Protein AF-A0A817WGI6-F1 (afdb_monomer_lite)

pLDDT: mean 79.53, std 17.98, range [26.75, 94.38]

Radius of gyration: 24.74 Å; chains: 1; bounding box: 49×40×68 Å

Structure (mmCIF, N/CA/C/O backbone):
data_AF-A0A817WGI6-F1
#
_entry.id   AF-A0A817WGI6-F1
#
loop_
_atom_site.group_PDB
_atom_site.id
_atom_site.type_symbol
_atom_site.label_atom_id
_atom_site.label_alt_id
_atom_site.label_comp_id
_atom_site.label_asym_id
_atom_site.label_entity_id
_atom_site.label_seq_id
_atom_site.pdbx_PDB_ins_code
_atom_site.Cartn_x
_atom_site.Cartn_y
_atom_site.Cartn_z
_atom_site.occupancy
_atom_site.B_iso_or_equiv
_atom_site.auth_seq_id
_atom_site.auth_comp_id
_atom_site.auth_asym_id
_atom_site.auth_atom_id
_atom_site.pdbx_PDB_model_num
ATOM 1 N N . MET A 1 1 ? 6.803 5.846 -23.419 1.00 85.25 1 MET A N 1
ATOM 2 C CA . MET A 1 1 ? 8.210 6.139 -23.765 1.00 85.25 1 MET A CA 1
ATOM 3 C C . MET A 1 1 ? 8.282 7.430 -24.556 1.00 85.25 1 MET A C 1
ATOM 5 O O . MET A 1 1 ? 8.824 8.388 -24.033 1.00 85.25 1 MET A O 1
ATOM 9 N N . GLU A 1 2 ? 7.637 7.506 -25.720 1.00 89.12 2 GLU A N 1
ATOM 10 C CA . GLU A 1 2 ? 7.585 8.730 -26.539 1.00 89.12 2 GLU A CA 1
ATOM 11 C C . GLU A 1 2 ? 6.918 9.931 -25.843 1.00 89.12 2 GLU A C 1
ATOM 13 O O . GLU A 1 2 ? 7.342 11.063 -26.018 1.00 89.12 2 GLU A O 1
ATOM 18 N N . THR A 1 3 ? 5.910 9.700 -24.996 1.00 91.38 3 THR A N 1
ATOM 19 C CA . THR A 1 3 ? 5.162 10.779 -24.324 1.00 91.38 3 THR A CA 1
ATOM 20 C C . THR A 1 3 ? 5.797 11.288 -23.021 1.00 91.38 3 THR A C 1
ATOM 22 O O . THR A 1 3 ? 5.124 11.995 -22.279 1.00 91.38 3 THR A O 1
ATOM 25 N N . GLY A 1 4 ? 6.993 10.823 -22.636 1.00 90.44 4 GLY A N 1
ATOM 26 C CA . GLY A 1 4 ? 7.654 11.240 -21.382 1.00 90.44 4 GLY A CA 1
ATOM 27 C C . GLY A 1 4 ? 6.999 10.786 -20.076 1.00 90.44 4 GLY A C 1
ATOM 28 O O . GLY A 1 4 ? 7.482 11.103 -19.002 1.00 90.44 4 GLY A O 1
ATOM 29 N N . LYS A 1 5 ? 5.914 10.007 -20.129 1.00 92.94 5 LYS A N 1
ATOM 30 C CA . LYS A 1 5 ? 5.205 9.563 -18.920 1.00 92.94 5 LYS A CA 1
ATOM 31 C C . LYS A 1 5 ? 5.974 8.474 -18.173 1.00 92.94 5 LYS A C 1
ATOM 33 O O . LYS A 1 5 ? 6.438 7.515 -18.794 1.00 92.94 5 LYS A O 1
ATOM 38 N N . THR A 1 6 ? 6.002 8.575 -16.847 1.00 93.69 6 THR A N 1
ATOM 39 C CA . THR A 1 6 ? 6.544 7.540 -15.960 1.00 93.69 6 THR A CA 1
ATOM 40 C C . THR A 1 6 ? 5.705 6.267 -16.013 1.00 93.69 6 THR A C 1
ATOM 42 O O . THR A 1 6 ? 4.477 6.319 -15.930 1.00 93.69 6 THR A O 1
ATOM 45 N N . ILE A 1 7 ? 6.361 5.111 -16.119 1.00 92.81 7 ILE A N 1
ATOM 46 C CA . ILE A 1 7 ? 5.704 3.797 -16.089 1.00 92.81 7 ILE A CA 1
ATOM 47 C C . ILE A 1 7 ? 6.077 3.065 -14.801 1.00 92.81 7 ILE A C 1
ATOM 49 O O . ILE A 1 7 ? 7.257 2.923 -14.478 1.00 92.81 7 ILE A O 1
ATOM 53 N N . LEU A 1 8 ? 5.062 2.550 -14.102 1.00 93.44 8 LEU A N 1
ATOM 54 C CA . LEU A 1 8 ? 5.218 1.606 -12.999 1.00 93.44 8 LEU A CA 1
ATOM 55 C C . LEU A 1 8 ? 4.995 0.180 -13.512 1.00 93.44 8 LEU A C 1
ATOM 57 O O . LEU A 1 8 ? 3.889 -0.196 -13.895 1.00 93.44 8 LEU A O 1
ATOM 61 N N . MET A 1 9 ? 6.052 -0.622 -13.510 1.00 91.69 9 MET A N 1
ATOM 62 C CA . MET A 1 9 ? 6.026 -2.009 -13.949 1.00 91.69 9 MET A CA 1
ATOM 63 C C . MET A 1 9 ? 5.828 -2.944 -12.755 1.00 91.69 9 MET A C 1
ATOM 65 O O . MET A 1 9 ? 6.691 -3.034 -11.884 1.00 91.69 9 MET A O 1
ATOM 69 N N . VAL A 1 10 ? 4.714 -3.677 -12.743 1.00 90.75 10 VAL A N 1
ATOM 70 C CA . VAL A 1 10 ? 4.387 -4.677 -11.716 1.00 90.75 10 VAL A CA 1
ATOM 71 C C . VAL A 1 10 ? 4.263 -6.048 -12.376 1.00 90.75 10 VAL A C 1
ATOM 73 O O . VAL A 1 10 ? 3.521 -6.194 -13.344 1.00 90.75 10 VAL A O 1
ATOM 76 N N . ASN A 1 11 ? 4.973 -7.057 -11.858 1.00 84.19 11 ASN A N 1
ATOM 77 C CA . ASN A 1 11 ? 4.940 -8.437 -12.369 1.00 84.19 11 ASN A CA 1
ATOM 78 C C . ASN A 1 11 ? 5.297 -8.570 -13.872 1.00 84.19 11 ASN A C 1
ATOM 80 O O . ASN A 1 11 ? 4.638 -9.266 -14.643 1.00 84.19 11 ASN A O 1
ATOM 84 N N . THR A 1 12 ? 6.351 -7.878 -14.311 1.00 83.75 12 THR A N 1
ATOM 85 C CA . THR A 1 12 ? 6.702 -7.741 -15.738 1.00 83.75 12 THR A CA 1
ATOM 86 C C . THR A 1 12 ? 7.876 -8.606 -16.197 1.00 83.75 12 THR A C 1
ATOM 88 O O . THR A 1 12 ? 8.430 -8.358 -17.266 1.00 83.75 12 THR A O 1
ATOM 91 N N . GLY A 1 13 ? 8.236 -9.655 -15.448 1.00 84.25 13 GLY A N 1
ATOM 92 C CA . GLY A 1 13 ? 9.401 -10.506 -15.745 1.00 84.25 13 GLY A CA 1
ATOM 93 C C . GLY A 1 13 ? 9.462 -11.020 -17.190 1.00 84.25 13 GLY A C 1
ATOM 94 O O . GLY A 1 13 ? 10.527 -11.075 -17.796 1.00 84.25 13 GLY A O 1
ATOM 95 N N . ARG A 1 14 ? 8.301 -11.306 -17.793 1.00 85.50 14 ARG A N 1
ATOM 96 C CA . ARG A 1 14 ? 8.191 -11.814 -19.172 1.00 85.50 14 ARG A CA 1
ATOM 97 C C . ARG A 1 14 ? 8.627 -10.818 -20.249 1.00 85.50 14 ARG A C 1
ATOM 99 O O . ARG A 1 14 ? 9.018 -11.245 -21.327 1.00 85.50 14 ARG A O 1
ATOM 106 N N . ILE A 1 15 ? 8.552 -9.516 -19.974 1.00 88.94 15 ILE A N 1
ATOM 107 C CA . ILE A 1 15 ? 8.871 -8.457 -20.946 1.00 88.94 15 ILE A CA 1
ATOM 108 C C . ILE A 1 15 ? 10.212 -7.778 -20.656 1.00 88.94 15 ILE A C 1
ATOM 110 O O . ILE A 1 15 ? 10.591 -6.841 -21.356 1.00 88.94 15 ILE A O 1
ATOM 114 N N . HIS A 1 16 ? 10.961 -8.249 -19.652 1.00 88.25 16 HIS A N 1
ATOM 115 C CA . HIS A 1 16 ? 12.273 -7.684 -19.325 1.00 88.25 16 HIS A CA 1
ATOM 116 C C . HIS A 1 16 ? 13.267 -7.827 -20.478 1.00 88.25 16 HIS A C 1
ATOM 118 O O . HIS A 1 16 ? 14.003 -6.888 -20.761 1.00 88.25 16 HIS A O 1
ATOM 124 N N . GLY A 1 17 ? 13.241 -8.963 -21.184 1.00 87.06 17 GLY A N 1
ATOM 125 C CA . GLY A 1 17 ? 14.075 -9.181 -22.370 1.00 87.06 17 GLY A CA 1
ATOM 126 C C . GLY A 1 17 ? 13.717 -8.251 -23.532 1.00 87.06 17 GLY A C 1
ATOM 127 O O . GLY A 1 17 ? 14.606 -7.736 -24.202 1.00 87.06 17 GLY A O 1
ATOM 128 N N . SER A 1 18 ? 12.427 -7.965 -23.726 1.00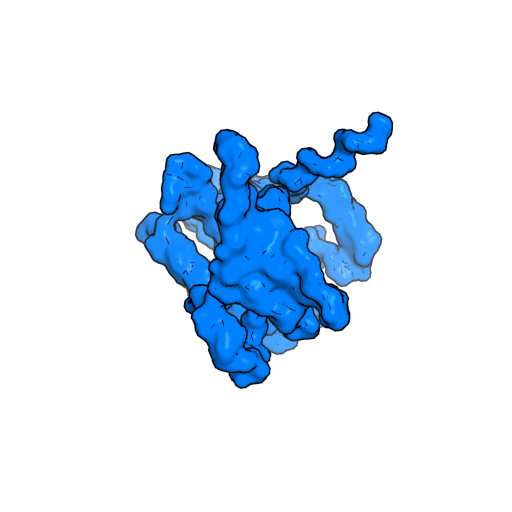 91.31 18 SER A N 1
ATOM 129 C CA . SER A 1 18 ? 11.949 -7.052 -24.773 1.00 91.31 18 SER A CA 1
ATOM 130 C C . SER A 1 18 ? 12.443 -5.618 -24.601 1.00 91.31 18 SER A C 1
ATOM 132 O O . SER A 1 18 ? 12.658 -4.918 -25.586 1.00 91.31 18 SER A O 1
ATOM 134 N N . LEU A 1 19 ? 12.625 -5.183 -23.354 1.00 92.19 19 LEU A N 1
ATOM 135 C CA . LEU A 1 19 ? 13.006 -3.817 -22.988 1.00 92.19 19 LEU A CA 1
ATOM 136 C C . LEU A 1 19 ? 14.486 -3.698 -22.606 1.00 92.19 19 LEU A C 1
ATOM 138 O O . LEU A 1 19 ? 14.896 -2.715 -21.991 1.00 92.19 19 LEU A O 1
ATOM 142 N N . TYR A 1 20 ? 15.290 -4.703 -22.950 1.00 90.94 20 TYR A N 1
ATOM 143 C CA . TYR A 1 20 ? 16.671 -4.804 -22.501 1.00 90.94 20 TYR A CA 1
ATOM 144 C C . TYR A 1 20 ? 17.517 -3.583 -22.882 1.00 90.94 20 TYR A C 1
ATOM 146 O O . TYR A 1 20 ? 18.219 -3.045 -22.027 1.00 90.94 20 TYR A O 1
ATOM 154 N N . ASP A 1 21 ? 17.439 -3.110 -24.128 1.00 91.56 21 ASP A N 1
ATOM 155 C CA . ASP A 1 21 ? 18.209 -1.940 -24.569 1.00 91.56 21 ASP A CA 1
ATOM 156 C C . ASP A 1 21 ? 17.742 -0.649 -23.887 1.00 91.56 21 ASP A C 1
ATOM 158 O O . ASP A 1 21 ? 18.575 0.155 -23.466 1.00 91.56 21 ASP A O 1
ATOM 162 N N . VAL A 1 22 ? 16.433 -0.507 -23.655 1.00 91.50 22 VAL A N 1
ATOM 163 C CA . VAL A 1 22 ? 15.869 0.621 -22.899 1.00 91.50 22 VAL A CA 1
ATOM 164 C C . VAL A 1 22 ? 16.414 0.638 -21.468 1.00 91.50 22 VAL A C 1
ATOM 166 O O . VAL A 1 22 ? 16.844 1.679 -20.979 1.00 91.50 22 VAL A O 1
ATOM 169 N N . PHE A 1 23 ? 16.452 -0.514 -20.792 1.00 91.50 23 PHE A N 1
ATOM 170 C CA . PHE A 1 23 ? 16.954 -0.609 -19.416 1.00 91.50 23 PHE A CA 1
ATOM 171 C C . PHE A 1 23 ? 18.467 -0.438 -19.302 1.00 91.50 23 PHE A C 1
ATOM 173 O O . PHE A 1 23 ? 18.951 0.015 -18.270 1.00 91.50 23 PHE A O 1
ATOM 180 N N . ASN A 1 24 ? 19.222 -0.776 -20.346 1.00 89.62 24 ASN A N 1
ATOM 181 C CA . ASN A 1 24 ? 20.654 -0.483 -20.408 1.00 89.62 24 ASN A CA 1
ATOM 182 C C . ASN A 1 24 ? 20.965 0.989 -20.683 1.00 89.62 24 ASN A C 1
ATOM 184 O O . ASN A 1 24 ? 22.137 1.347 -20.682 1.00 89.62 24 ASN A O 1
ATOM 188 N N . GLN A 1 25 ? 19.951 1.821 -20.938 1.00 89.62 25 GLN A N 1
ATOM 189 C CA . GLN A 1 25 ? 20.140 3.181 -21.441 1.00 89.62 25 GLN A CA 1
ATOM 190 C C . GLN A 1 25 ? 20.944 3.199 -22.754 1.00 89.62 25 GLN A C 1
ATOM 192 O O . GLN A 1 25 ? 21.676 4.145 -23.047 1.00 89.62 25 GLN A O 1
ATOM 197 N N . ASN A 1 26 ? 20.794 2.143 -23.566 1.00 90.56 26 ASN A N 1
ATOM 198 C CA . ASN A 1 26 ? 21.380 2.057 -24.899 1.00 90.56 26 ASN A CA 1
ATOM 199 C C . ASN A 1 26 ? 20.556 2.940 -25.841 1.00 90.56 26 ASN A C 1
ATOM 201 O O . ASN A 1 26 ? 19.618 2.482 -26.504 1.00 90.56 26 ASN A O 1
ATOM 205 N N . PHE A 1 27 ? 20.893 4.227 -25.857 1.00 92.44 27 PHE A N 1
ATOM 206 C CA . PHE A 1 27 ? 20.203 5.242 -26.635 1.00 92.44 27 PHE A CA 1
ATOM 207 C C . PHE A 1 27 ? 21.036 5.710 -27.827 1.00 92.44 27 PHE A C 1
ATOM 209 O O . PHE A 1 27 ? 22.241 5.926 -27.725 1.00 92.44 27 PHE A O 1
ATOM 216 N N . SER A 1 28 ? 20.374 5.889 -28.967 1.00 90.31 28 SER A N 1
ATOM 217 C CA . SER A 1 28 ? 20.941 6.500 -30.170 1.00 90.31 28 SER A CA 1
ATOM 218 C C . SER A 1 28 ? 20.309 7.867 -30.379 1.00 90.31 28 SER A C 1
ATOM 220 O O . SER A 1 28 ? 19.087 7.991 -30.395 1.00 90.31 28 SER A O 1
ATOM 222 N N . ILE A 1 29 ? 21.132 8.898 -30.537 1.00 88.75 29 ILE A N 1
ATOM 223 C CA . ILE A 1 29 ? 20.656 10.264 -30.760 1.00 88.75 29 ILE A CA 1
ATOM 224 C C . ILE A 1 29 ? 20.752 10.552 -32.253 1.00 88.75 29 ILE A C 1
ATOM 226 O O . ILE A 1 29 ? 21.842 10.514 -32.822 1.00 88.75 29 ILE A O 1
ATOM 230 N N . MET A 1 30 ? 19.623 10.869 -32.882 1.00 85.25 30 MET A N 1
ATOM 231 C CA . MET A 1 30 ? 19.608 11.409 -34.239 1.00 85.25 30 MET A CA 1
ATOM 232 C C . MET A 1 30 ? 19.198 12.876 -34.177 1.00 85.25 30 MET A C 1
ATOM 234 O O . MET A 1 30 ? 18.101 13.218 -33.731 1.00 85.25 30 MET A O 1
ATOM 238 N N . ALA A 1 31 ? 20.090 13.749 -34.636 1.00 79.94 31 ALA A N 1
ATOM 239 C CA . ALA A 1 31 ? 19.770 15.147 -34.879 1.00 79.94 31 ALA A CA 1
ATOM 240 C C . ALA A 1 31 ? 19.131 15.253 -36.269 1.00 79.94 31 ALA A C 1
ATOM 242 O O . ALA A 1 31 ? 19.782 14.975 -37.275 1.00 79.94 31 ALA A O 1
ATOM 243 N N . THR A 1 32 ? 17.847 15.608 -36.329 1.00 71.38 32 THR A N 1
ATOM 244 C CA . THR A 1 32 ? 17.166 15.916 -37.596 1.00 71.38 32 THR A CA 1
ATOM 245 C C . THR A 1 32 ? 16.837 17.404 -37.588 1.00 71.38 32 THR A C 1
ATOM 247 O O . THR A 1 32 ? 15.823 17.812 -37.024 1.00 71.38 32 THR A O 1
ATOM 250 N N . GLY A 1 33 ? 17.727 18.224 -38.155 1.00 73.56 33 GLY A N 1
ATOM 251 C CA . GLY A 1 33 ? 17.637 19.686 -38.050 1.00 73.56 33 GLY A CA 1
ATOM 252 C C . GLY A 1 33 ? 17.821 20.166 -36.604 1.00 73.56 33 GLY A C 1
ATOM 253 O O . GLY A 1 33 ? 18.740 19.710 -35.925 1.00 73.56 33 GLY A O 1
ATOM 254 N N . ASP A 1 34 ? 16.925 21.035 -36.127 1.00 70.06 34 ASP A N 1
ATOM 255 C CA . ASP A 1 34 ? 16.976 21.627 -34.776 1.00 70.06 34 ASP A CA 1
ATOM 256 C C . ASP A 1 34 ? 16.428 20.714 -33.662 1.00 70.06 34 ASP A C 1
ATOM 258 O O . ASP A 1 34 ? 16.568 21.019 -32.478 1.00 70.06 34 ASP A O 1
ATOM 262 N N . MET A 1 35 ? 15.812 19.577 -34.007 1.00 73.56 35 MET A N 1
ATOM 263 C CA . MET A 1 35 ? 15.229 18.654 -33.028 1.00 73.56 35 MET A CA 1
ATOM 264 C C . MET A 1 35 ? 16.118 17.427 -32.811 1.00 73.56 35 MET A C 1
ATOM 266 O O . MET A 1 35 ? 16.447 16.688 -33.747 1.00 73.56 35 MET A O 1
ATOM 270 N N . ARG A 1 36 ? 16.463 17.173 -31.544 1.00 83.94 36 ARG A N 1
ATOM 271 C CA . ARG A 1 36 ? 17.128 15.939 -31.109 1.00 83.94 36 ARG A CA 1
ATOM 272 C C . ARG A 1 36 ? 16.074 14.887 -30.798 1.00 83.94 36 ARG A C 1
ATOM 274 O O . ARG A 1 36 ? 15.190 15.119 -29.980 1.00 83.94 36 ARG A O 1
ATOM 281 N N . LYS A 1 37 ? 16.173 13.727 -31.445 1.00 88.25 37 LYS A N 1
ATOM 282 C CA . LYS A 1 37 ? 15.350 12.559 -31.122 1.00 88.25 37 LYS A CA 1
ATOM 283 C C . LYS A 1 37 ? 16.233 11.460 -30.557 1.00 88.25 37 LYS A C 1
ATOM 285 O O . LYS A 1 37 ? 17.256 11.113 -31.150 1.00 88.25 37 LYS A O 1
ATOM 290 N N . ILE A 1 38 ? 15.823 10.929 -29.413 1.00 91.31 38 ILE A N 1
ATOM 291 C CA . ILE A 1 38 ? 16.483 9.813 -28.747 1.00 91.31 38 ILE A CA 1
ATOM 292 C C . ILE A 1 38 ? 15.720 8.543 -29.109 1.00 91.31 38 ILE A C 1
ATOM 294 O O . ILE A 1 38 ? 14.500 8.477 -28.963 1.00 91.31 38 ILE A O 1
ATOM 298 N N . PHE A 1 39 ? 16.441 7.541 -29.593 1.00 93.50 39 PHE A N 1
ATOM 299 C CA . PHE A 1 39 ? 15.900 6.251 -29.991 1.00 93.50 39 PHE A CA 1
ATOM 300 C C . PHE A 1 39 ? 16.480 5.139 -29.126 1.00 93.50 39 PHE A C 1
ATOM 302 O O . PHE A 1 39 ? 17.647 5.184 -28.738 1.00 93.50 39 PHE A O 1
ATOM 309 N N . SER A 1 40 ? 15.681 4.114 -28.861 1.00 94.12 40 SER A N 1
ATOM 310 C CA . SER A 1 40 ? 16.143 2.853 -28.285 1.00 94.12 40 SER A CA 1
ATOM 311 C C . SER A 1 40 ? 15.501 1.682 -29.008 1.00 94.12 40 SER A C 1
ATOM 313 O O . SER A 1 40 ? 14.482 1.838 -29.678 1.00 94.12 40 SER A O 1
ATOM 315 N N . LYS A 1 41 ? 16.081 0.500 -28.854 1.00 94.25 41 LYS A N 1
ATOM 316 C CA . LYS A 1 41 ? 15.582 -0.725 -29.467 1.00 94.25 41 LYS A CA 1
ATOM 317 C C . LYS A 1 41 ? 14.645 -1.451 -28.513 1.00 94.25 41 LYS A C 1
ATOM 319 O O . LYS A 1 41 ? 14.926 -1.604 -27.328 1.00 94.25 41 LYS A O 1
ATOM 324 N N . VAL A 1 42 ? 13.524 -1.925 -29.040 1.00 93.69 42 VAL A N 1
ATOM 325 C CA . VAL A 1 42 ? 12.586 -2.785 -28.315 1.00 93.69 42 VAL A CA 1
ATOM 326 C C . VAL A 1 42 ? 12.351 -4.046 -29.128 1.00 93.69 42 VAL A C 1
ATOM 328 O O . VAL A 1 42 ? 12.020 -3.985 -30.313 1.00 93.69 42 VAL A O 1
ATOM 331 N N . ALA A 1 43 ? 12.524 -5.201 -28.490 1.00 93.19 43 ALA A N 1
ATOM 332 C CA . ALA A 1 43 ? 12.308 -6.493 -29.124 1.00 93.19 43 ALA A CA 1
ATOM 333 C C . ALA A 1 43 ? 10.859 -6.965 -28.933 1.00 93.19 43 ALA A C 1
ATOM 335 O O . ALA A 1 43 ? 10.366 -7.107 -27.812 1.00 93.19 43 ALA A O 1
ATOM 336 N N . ILE A 1 44 ? 10.185 -7.257 -30.042 1.00 90.00 44 ILE A N 1
ATOM 337 C CA . ILE A 1 44 ? 8.841 -7.833 -30.095 1.00 90.00 44 ILE A CA 1
ATOM 338 C C . ILE A 1 44 ? 8.944 -9.173 -30.830 1.00 90.00 44 ILE A C 1
ATOM 340 O O . ILE A 1 44 ? 8.988 -9.240 -32.062 1.00 90.00 44 ILE A O 1
ATOM 344 N N . GLY A 1 45 ? 9.021 -10.258 -30.057 1.00 87.56 45 GLY A N 1
ATOM 345 C CA . GLY A 1 45 ? 9.296 -11.592 -30.590 1.00 87.56 45 GLY A CA 1
ATOM 346 C C . GLY A 1 45 ? 10.671 -11.635 -31.278 1.00 87.56 45 GLY A C 1
ATOM 347 O O . GLY A 1 45 ? 11.656 -11.251 -30.652 1.00 87.56 45 GLY A O 1
ATOM 348 N N . PRO A 1 46 ? 10.769 -12.078 -32.546 1.00 88.44 46 PRO A N 1
ATOM 349 C CA . PRO A 1 46 ? 12.035 -12.118 -33.280 1.00 88.44 46 PRO A CA 1
ATOM 350 C C . PRO A 1 46 ? 12.430 -10.773 -33.915 1.00 88.44 46 PRO A C 1
ATOM 352 O O . PRO A 1 46 ? 13.491 -10.683 -34.528 1.00 88.44 46 PRO A O 1
ATOM 355 N N . LYS A 1 47 ? 11.573 -9.745 -33.844 1.00 92.69 47 LYS A N 1
ATOM 356 C CA . LYS A 1 47 ? 11.812 -8.445 -34.484 1.00 92.69 47 LYS A CA 1
ATOM 357 C C . LYS A 1 47 ? 12.271 -7.419 -33.457 1.00 92.69 47 LYS A C 1
ATOM 359 O O . LYS A 1 47 ? 11.705 -7.342 -32.372 1.00 92.69 47 LYS A O 1
ATOM 364 N N . THR A 1 48 ? 13.220 -6.579 -33.845 1.00 92.81 48 THR A N 1
ATOM 365 C CA . THR A 1 48 ? 13.640 -5.410 -33.067 1.00 92.81 48 THR A CA 1
ATOM 366 C C . THR A 1 48 ? 13.175 -4.150 -33.778 1.00 92.81 48 THR A C 1
ATOM 368 O O . THR A 1 48 ? 13.339 -4.035 -34.992 1.00 92.81 48 THR A O 1
ATOM 371 N N . ILE A 1 49 ? 12.567 -3.234 -33.032 1.00 93.12 49 ILE A N 1
ATOM 372 C CA . ILE A 1 49 ? 11.990 -1.991 -33.545 1.00 93.12 49 ILE A CA 1
ATOM 373 C C . ILE A 1 49 ? 12.639 -0.823 -32.810 1.00 93.12 49 ILE A C 1
ATOM 375 O O . ILE A 1 49 ? 12.801 -0.878 -31.590 1.00 93.12 49 ILE A O 1
ATOM 379 N N . ASP A 1 50 ? 12.985 0.229 -33.546 1.00 92.25 50 ASP A N 1
ATOM 380 C CA . ASP A 1 50 ? 13.448 1.480 -32.957 1.00 92.25 50 ASP A CA 1
ATOM 381 C C . ASP A 1 50 ? 12.244 2.292 -32.461 1.00 92.25 50 ASP A C 1
ATOM 383 O O . ASP A 1 50 ? 11.301 2.565 -33.207 1.00 92.25 50 ASP A O 1
ATOM 387 N N . VAL A 1 51 ? 12.270 2.673 -31.187 1.00 92.06 51 VAL A N 1
ATOM 388 C CA . VAL A 1 51 ? 11.235 3.478 -30.533 1.00 92.06 51 VAL A CA 1
ATOM 389 C C . VAL A 1 51 ? 11.820 4.799 -30.059 1.00 92.06 51 VAL A C 1
ATOM 391 O O . VAL A 1 51 ? 12.954 4.850 -29.582 1.00 92.06 51 VAL A O 1
ATOM 394 N N . ILE A 1 52 ? 11.034 5.870 -30.161 1.00 92.38 52 ILE A N 1
ATOM 395 C CA . ILE A 1 52 ? 11.412 7.180 -29.628 1.00 92.38 52 ILE A CA 1
ATOM 396 C C . ILE A 1 52 ? 11.254 7.157 -28.104 1.00 92.38 52 ILE A C 1
ATOM 398 O O . ILE A 1 52 ? 10.216 6.748 -27.568 1.00 92.38 52 ILE A O 1
ATOM 402 N N . VAL A 1 53 ? 12.286 7.615 -27.405 1.00 92.75 53 VAL A N 1
ATOM 403 C CA . VAL A 1 53 ? 12.312 7.754 -25.950 1.00 92.75 53 VAL A CA 1
ATOM 404 C C . VAL A 1 53 ? 12.403 9.235 -25.620 1.00 92.75 53 VAL A C 1
ATOM 406 O O . VAL A 1 53 ? 13.289 9.937 -26.089 1.00 92.75 53 VAL A O 1
ATOM 409 N N . HIS A 1 54 ? 11.451 9.723 -24.838 1.00 93.31 54 HIS A N 1
ATOM 410 C CA . HIS A 1 54 ? 11.463 11.095 -24.351 1.00 93.31 54 HIS A CA 1
ATOM 411 C C . HIS A 1 54 ? 12.473 11.253 -23.207 1.00 93.31 54 HIS A C 1
ATOM 413 O O . HIS A 1 54 ? 12.638 10.324 -22.419 1.00 93.31 54 HIS A O 1
ATOM 419 N N . GLU A 1 55 ? 13.095 12.424 -23.068 1.00 90.38 55 GLU A N 1
ATOM 420 C CA . GLU A 1 55 ? 14.098 12.692 -22.020 1.00 90.38 55 GLU A CA 1
ATOM 421 C C . GLU A 1 55 ? 13.523 12.529 -20.602 1.00 90.38 55 GLU A C 1
ATOM 423 O O . GLU A 1 55 ? 14.129 11.874 -19.760 1.00 90.38 55 GLU A O 1
ATOM 428 N N . ASP A 1 56 ? 12.300 13.014 -20.372 1.00 92.25 56 ASP A N 1
ATOM 429 C CA . ASP A 1 56 ? 11.598 12.864 -19.083 1.00 92.25 56 ASP A CA 1
ATOM 430 C C . ASP A 1 56 ? 11.050 11.453 -18.796 1.00 92.25 56 ASP A C 1
ATOM 432 O O . ASP A 1 56 ? 10.410 11.226 -17.766 1.00 92.25 56 ASP A O 1
ATOM 436 N N . PHE A 1 57 ? 11.253 10.481 -19.690 1.00 93.19 57 PHE A N 1
ATOM 437 C CA . PHE A 1 57 ? 10.730 9.136 -19.479 1.00 93.19 57 PHE A CA 1
ATOM 438 C C . PHE A 1 57 ? 11.403 8.451 -18.280 1.00 93.19 57 PHE A C 1
ATOM 440 O O . PHE A 1 57 ? 12.603 8.184 -18.283 1.00 93.19 57 PHE A O 1
ATOM 447 N N . GLN A 1 58 ? 10.599 8.063 -17.289 1.00 92.25 58 GLN A N 1
ATOM 448 C CA . GLN A 1 58 ? 11.056 7.285 -16.138 1.00 92.25 58 GLN A CA 1
ATOM 449 C C . GLN A 1 58 ? 10.395 5.905 -16.087 1.00 92.25 58 GLN A C 1
ATOM 451 O O . GLN A 1 58 ? 9.222 5.725 -16.423 1.00 92.25 58 GLN A O 1
ATOM 456 N N . CYS A 1 59 ? 11.144 4.914 -15.610 1.00 91.75 59 CYS A N 1
ATOM 457 C CA . CYS A 1 59 ? 10.657 3.553 -15.433 1.00 91.75 59 CYS A CA 1
ATOM 458 C C . CYS A 1 59 ? 10.928 3.081 -14.006 1.00 91.75 59 CYS A C 1
ATOM 460 O O . CYS A 1 59 ? 12.079 2.991 -13.581 1.00 91.75 59 CYS A O 1
ATOM 462 N N . ILE A 1 60 ? 9.863 2.733 -13.288 1.00 94.38 60 ILE A N 1
ATOM 463 C CA . ILE A 1 60 ? 9.928 2.183 -11.935 1.00 94.38 60 ILE A CA 1
ATOM 464 C C . ILE A 1 60 ? 9.518 0.718 -12.010 1.00 94.38 60 ILE A C 1
ATOM 466 O O . ILE A 1 60 ? 8.418 0.399 -12.456 1.00 94.38 60 ILE A O 1
ATOM 470 N N . VAL A 1 61 ? 10.387 -0.182 -11.557 1.00 92.75 61 VAL A N 1
ATOM 471 C CA . VAL A 1 61 ? 10.090 -1.618 -11.498 1.00 92.75 61 VAL A CA 1
ATOM 472 C C . VAL A 1 61 ? 9.790 -2.000 -10.056 1.00 92.75 61 VAL A C 1
ATOM 474 O O . VAL A 1 61 ? 10.648 -1.887 -9.183 1.00 92.75 61 VAL A O 1
ATOM 477 N N . HIS A 1 62 ? 8.565 -2.454 -9.806 1.00 92.69 62 HIS A N 1
ATOM 478 C CA . HIS A 1 62 ? 8.126 -2.901 -8.492 1.00 92.69 62 HIS A CA 1
ATOM 479 C C . HIS A 1 62 ? 8.258 -4.420 -8.370 1.00 92.69 62 HIS A C 1
ATOM 481 O O . HIS A 1 62 ? 7.684 -5.180 -9.154 1.00 92.69 62 HIS A O 1
ATOM 487 N N . ILE A 1 63 ? 9.015 -4.849 -7.363 1.00 90.69 63 ILE A N 1
ATOM 488 C CA . ILE A 1 63 ? 9.369 -6.245 -7.106 1.00 90.69 63 ILE A CA 1
ATOM 489 C C . ILE A 1 63 ? 9.045 -6.558 -5.650 1.00 90.69 63 ILE A C 1
ATOM 491 O O . ILE A 1 63 ? 9.410 -5.795 -4.752 1.00 90.69 63 ILE A O 1
ATOM 495 N N . LYS A 1 64 ? 8.406 -7.703 -5.392 1.00 90.44 64 LYS A N 1
ATOM 496 C CA . LYS A 1 64 ? 8.211 -8.158 -4.013 1.00 90.44 64 LYS A CA 1
ATOM 497 C C . LYS A 1 64 ? 9.539 -8.611 -3.422 1.00 90.44 64 LYS A C 1
ATOM 499 O O . LYS A 1 64 ? 10.317 -9.307 -4.067 1.00 90.44 64 LYS A O 1
ATOM 504 N N . ARG A 1 65 ? 9.763 -8.317 -2.140 1.00 89.00 65 ARG A N 1
ATOM 505 C CA . ARG A 1 65 ? 10.993 -8.719 -1.435 1.00 89.00 65 ARG A CA 1
ATOM 506 C C . ARG A 1 65 ? 11.249 -10.233 -1.471 1.00 89.00 65 ARG A C 1
ATOM 508 O O . ARG A 1 65 ? 12.404 -10.641 -1.488 1.00 89.00 65 ARG A O 1
ATOM 515 N N . SER A 1 66 ? 10.194 -11.049 -1.504 1.00 90.12 66 SER A N 1
ATOM 516 C CA . SER A 1 66 ? 10.290 -12.508 -1.647 1.00 90.12 66 SER A CA 1
ATOM 517 C C . SER A 1 66 ? 10.855 -12.944 -3.001 1.00 90.12 66 SER A C 1
ATOM 519 O O . SER A 1 66 ? 11.615 -13.899 -3.047 1.00 90.12 66 SER A O 1
ATOM 521 N N . GLU A 1 67 ? 10.522 -12.222 -4.072 1.00 89.19 67 GLU A N 1
ATOM 522 C CA . GLU A 1 67 ? 10.906 -12.523 -5.461 1.00 89.19 67 GLU A CA 1
ATOM 523 C C . GLU A 1 67 ? 12.287 -11.946 -5.813 1.00 89.19 67 GLU A C 1
ATOM 525 O O . GLU A 1 67 ? 12.878 -12.306 -6.823 1.00 89.19 67 GLU A O 1
ATOM 530 N N . PHE A 1 68 ? 12.839 -11.057 -4.978 1.00 89.44 68 PHE A N 1
ATOM 531 C CA . PHE A 1 68 ? 14.106 -10.366 -5.246 1.00 89.44 68 PHE A CA 1
ATOM 532 C C . PHE A 1 68 ? 15.282 -11.320 -5.506 1.00 89.44 68 PHE A C 1
ATOM 534 O O . PHE A 1 68 ? 16.158 -11.006 -6.308 1.00 89.44 68 PHE A O 1
ATOM 541 N N . LYS A 1 69 ? 15.301 -12.482 -4.840 1.00 89.12 69 LYS A N 1
ATOM 542 C CA . LYS A 1 69 ? 16.359 -13.494 -4.999 1.00 89.12 69 LYS A CA 1
ATOM 543 C C . LYS A 1 69 ? 16.311 -14.201 -6.354 1.00 89.12 69 LYS A C 1
ATOM 545 O O . LYS A 1 69 ? 17.347 -14.670 -6.813 1.00 89.12 69 LYS A O 1
ATOM 550 N N . ASP A 1 70 ? 15.137 -14.252 -6.975 1.00 89.38 70 ASP A N 1
ATOM 551 C CA . ASP A 1 70 ? 14.905 -14.969 -8.231 1.00 89.38 70 ASP A CA 1
ATOM 552 C C . ASP A 1 70 ? 15.199 -14.091 -9.456 1.00 89.38 70 ASP A C 1
ATOM 554 O O . ASP A 1 70 ? 15.227 -14.569 -10.591 1.00 89.38 70 ASP A O 1
ATOM 558 N N . ILE A 1 71 ? 15.427 -12.791 -9.245 1.00 89.75 71 ILE A N 1
ATOM 559 C CA . ILE A 1 71 ? 15.689 -11.853 -10.330 1.00 89.75 71 ILE A CA 1
ATOM 560 C C . ILE A 1 71 ? 17.158 -11.928 -10.754 1.00 89.75 71 ILE A C 1
ATOM 562 O O . ILE A 1 71 ? 18.052 -11.801 -9.913 1.00 89.75 71 ILE A O 1
ATOM 566 N N . PRO A 1 72 ? 17.439 -12.049 -12.065 1.00 90.25 72 PRO A N 1
ATOM 567 C CA . PRO A 1 72 ? 18.804 -12.090 -12.567 1.00 90.25 72 PRO A CA 1
ATOM 568 C C . PRO A 1 72 ? 19.624 -10.870 -12.131 1.00 90.25 72 PRO A C 1
ATOM 570 O O . PRO A 1 72 ? 19.232 -9.724 -12.361 1.00 90.25 72 PRO A O 1
ATOM 573 N N . ALA A 1 73 ? 20.819 -11.108 -11.583 1.00 89.62 73 ALA A N 1
ATOM 574 C CA . ALA A 1 73 ? 21.743 -10.047 -11.177 1.00 89.62 73 ALA A CA 1
ATOM 575 C C . ALA A 1 73 ? 22.028 -8.999 -12.279 1.00 89.62 73 ALA A C 1
ATOM 577 O O . ALA A 1 73 ? 22.043 -7.811 -11.950 1.00 89.62 73 ALA A O 1
ATOM 578 N N . PRO A 1 74 ? 22.166 -9.367 -13.576 1.00 89.12 74 PRO A N 1
ATOM 579 C CA . PRO A 1 74 ? 22.322 -8.376 -14.639 1.00 89.12 74 PRO A CA 1
ATOM 580 C C . PRO A 1 74 ? 21.122 -7.432 -14.746 1.00 89.12 74 PRO A C 1
ATOM 582 O O . PRO A 1 74 ? 21.275 -6.256 -15.060 1.00 89.12 74 PRO A O 1
ATOM 585 N N . PHE A 1 75 ? 19.901 -7.916 -14.527 1.00 90.00 75 PHE A N 1
ATOM 586 C CA . PHE A 1 75 ? 18.731 -7.044 -14.546 1.00 90.00 75 PHE A CA 1
ATOM 587 C C . PHE A 1 75 ? 18.795 -6.046 -13.385 1.00 90.00 75 PHE A C 1
ATOM 589 O O . PHE A 1 75 ? 18.660 -4.844 -13.589 1.00 90.00 75 PHE A O 1
ATOM 596 N N . LEU A 1 76 ? 19.113 -6.529 -12.181 1.00 90.69 76 LEU A N 1
ATOM 597 C CA . LEU A 1 76 ? 19.233 -5.696 -10.982 1.00 90.69 76 LEU A CA 1
ATOM 598 C C . LEU A 1 76 ? 20.344 -4.639 -11.062 1.00 90.69 76 LEU A C 1
ATOM 600 O O . LEU A 1 76 ? 20.251 -3.629 -10.367 1.00 90.69 76 LEU A O 1
ATOM 604 N N . SER A 1 77 ? 21.399 -4.850 -11.855 1.00 90.75 77 SER A N 1
ATOM 605 C CA . SER A 1 77 ? 22.494 -3.879 -12.004 1.00 90.75 77 SER A CA 1
ATOM 606 C C . SER A 1 77 ? 22.132 -2.669 -12.870 1.00 90.75 77 SER A C 1
ATOM 608 O O . SER A 1 77 ? 22.876 -1.695 -12.877 1.00 90.75 77 SER A O 1
ATOM 610 N N . ARG A 1 78 ? 21.007 -2.720 -13.593 1.00 91.62 78 ARG A N 1
ATOM 611 C CA . ARG A 1 78 ? 20.529 -1.644 -14.481 1.00 91.62 78 ARG A CA 1
ATOM 612 C C . ARG A 1 78 ? 19.668 -0.605 -13.773 1.00 91.62 78 ARG A C 1
ATOM 614 O O . ARG A 1 78 ? 19.413 0.460 -14.320 1.00 91.62 78 ARG A O 1
ATOM 621 N N . PHE A 1 79 ? 19.213 -0.923 -12.566 1.00 92.81 79 PHE A N 1
ATOM 622 C CA . PHE A 1 79 ? 18.308 -0.082 -11.800 1.00 92.81 79 PHE A CA 1
ATOM 623 C C . PHE A 1 79 ? 18.953 0.368 -10.497 1.00 92.81 79 PHE A C 1
ATOM 625 O O . PHE A 1 79 ? 19.679 -0.380 -9.835 1.00 92.81 79 PHE A O 1
ATOM 632 N N . GLN A 1 80 ? 18.607 1.583 -10.082 1.00 93.38 80 GLN A N 1
ATOM 633 C CA . GLN A 1 80 ? 18.818 2.004 -8.709 1.00 93.38 80 GLN A CA 1
ATOM 634 C C . GLN A 1 80 ? 17.814 1.277 -7.808 1.00 93.38 80 GLN A C 1
ATOM 636 O O . GLN A 1 80 ? 16.613 1.259 -8.072 1.00 93.38 80 GLN A O 1
ATOM 641 N N . LYS A 1 81 ? 18.322 0.628 -6.759 1.00 91.75 81 LYS A N 1
ATOM 642 C CA . LYS A 1 81 ? 17.534 -0.260 -5.899 1.00 91.75 81 LYS A CA 1
ATOM 643 C C . LYS A 1 81 ? 17.157 0.457 -4.615 1.00 91.75 81 LYS A C 1
ATOM 645 O O . LYS A 1 81 ? 18.033 0.886 -3.870 1.00 91.75 81 LYS A O 1
ATOM 650 N N . TYR A 1 82 ? 15.863 0.487 -4.333 1.00 91.75 82 TYR A N 1
ATOM 651 C CA . TYR A 1 82 ? 15.307 0.978 -3.080 1.00 91.75 82 TYR A CA 1
ATOM 652 C C . TYR A 1 82 ? 14.474 -0.133 -2.448 1.00 91.75 82 TYR A C 1
ATOM 654 O O . TYR A 1 82 ? 13.662 -0.765 -3.121 1.00 91.75 82 TYR A O 1
ATOM 662 N N . SER A 1 83 ? 14.685 -0.384 -1.159 1.00 90.06 83 SER A N 1
ATOM 663 C CA . SER A 1 83 ? 13.859 -1.297 -0.370 1.00 90.06 83 SER A CA 1
ATOM 664 C C . SER A 1 83 ? 13.106 -0.462 0.647 1.00 90.06 83 SER A C 1
ATOM 666 O O . SER A 1 83 ? 13.709 -0.001 1.610 1.00 90.06 83 SER A O 1
ATOM 668 N N . LEU A 1 84 ? 11.810 -0.271 0.421 1.00 88.62 84 LEU A N 1
ATOM 669 C CA . LEU A 1 84 ? 10.954 0.541 1.278 1.00 88.62 84 LEU A CA 1
ATOM 670 C C . LEU A 1 84 ? 9.729 -0.271 1.694 1.00 88.62 84 LEU A C 1
ATOM 672 O O . LEU A 1 84 ? 9.064 -0.890 0.861 1.00 88.62 84 LEU A O 1
ATOM 676 N N . SER A 1 85 ? 9.439 -0.267 2.988 1.00 88.69 85 SER A N 1
ATOM 677 C CA . SER A 1 85 ? 8.187 -0.744 3.567 1.00 88.69 85 SER A CA 1
ATOM 678 C C . SER A 1 85 ? 7.276 0.431 3.928 1.00 88.69 85 SER A C 1
ATOM 680 O O . SER A 1 85 ? 7.712 1.578 4.010 1.00 88.69 85 SER A O 1
ATOM 682 N N . VAL A 1 86 ? 5.995 0.150 4.183 1.00 89.62 86 VAL A N 1
ATOM 683 C CA . VAL A 1 86 ? 5.041 1.168 4.661 1.00 89.62 86 VAL A CA 1
ATOM 684 C C . VAL A 1 86 ? 5.515 1.788 5.979 1.00 89.62 86 VAL A C 1
ATOM 686 O O . VAL A 1 86 ? 5.380 2.993 6.172 1.00 89.62 86 VAL A O 1
ATOM 689 N N . ASN A 1 87 ? 6.119 0.984 6.860 1.00 89.75 87 ASN A N 1
ATOM 690 C CA . ASN A 1 87 ? 6.725 1.481 8.090 1.00 89.75 87 ASN A CA 1
ATOM 691 C C . ASN A 1 87 ? 7.900 2.431 7.808 1.00 89.75 87 ASN A C 1
ATOM 693 O O . ASN A 1 87 ? 7.991 3.470 8.452 1.00 89.75 87 ASN A O 1
ATOM 697 N N . ASP A 1 88 ? 8.754 2.132 6.824 1.00 90.69 88 ASP A N 1
ATOM 698 C CA . ASP A 1 88 ? 9.866 3.026 6.462 1.00 90.69 88 ASP A CA 1
ATOM 699 C C . ASP A 1 88 ? 9.342 4.377 5.959 1.00 90.69 88 ASP A C 1
ATOM 701 O O . ASP A 1 88 ? 9.808 5.424 6.403 1.00 90.69 88 ASP A O 1
ATOM 705 N N . PHE A 1 89 ? 8.307 4.372 5.108 1.00 88.62 89 PHE A N 1
ATOM 706 C CA . PHE A 1 89 ? 7.644 5.606 4.669 1.00 88.62 89 PHE A CA 1
ATOM 707 C C . PHE A 1 89 ? 7.048 6.399 5.833 1.00 88.62 89 PHE A C 1
ATOM 709 O O . PHE A 1 89 ? 7.208 7.618 5.885 1.00 88.62 89 PHE A O 1
ATOM 716 N N . TYR A 1 90 ? 6.395 5.717 6.776 1.00 89.44 90 TYR A N 1
ATOM 717 C CA . TYR A 1 90 ? 5.875 6.355 7.982 1.00 89.44 90 TYR A CA 1
ATOM 718 C C . TYR A 1 90 ? 6.988 6.992 8.812 1.00 89.44 90 TYR A C 1
ATOM 720 O O . TYR A 1 90 ? 6.836 8.140 9.216 1.00 89.44 90 TYR A O 1
ATOM 728 N N . ARG A 1 91 ? 8.116 6.306 9.029 1.00 89.81 91 ARG A N 1
ATOM 729 C CA . ARG A 1 91 ? 9.240 6.854 9.803 1.00 89.81 91 ARG A CA 1
ATOM 730 C C . ARG A 1 91 ? 9.865 8.073 9.131 1.00 89.81 91 ARG A C 1
ATOM 732 O O . ARG A 1 91 ? 10.042 9.083 9.801 1.00 89.81 91 ARG A O 1
ATOM 739 N N . ILE A 1 92 ? 10.092 8.017 7.817 1.00 88.94 92 ILE A N 1
ATOM 740 C CA . ILE A 1 92 ? 10.635 9.150 7.049 1.00 88.94 92 ILE A CA 1
ATOM 741 C C . ILE A 1 92 ? 9.728 10.380 7.178 1.00 88.94 92 ILE A C 1
ATOM 743 O O . ILE A 1 92 ? 10.208 11.478 7.442 1.00 88.94 92 ILE A O 1
ATOM 747 N N . GLN A 1 93 ? 8.413 10.206 7.017 1.00 87.31 93 GLN A N 1
ATOM 748 C CA . GLN A 1 93 ? 7.474 11.324 7.134 1.00 87.31 93 GLN A CA 1
ATOM 749 C C . GLN A 1 93 ? 7.305 11.793 8.584 1.00 87.31 93 GLN A C 1
ATOM 751 O O . GLN A 1 93 ? 7.167 12.987 8.830 1.00 87.31 93 GLN A O 1
ATOM 756 N N . PHE A 1 94 ? 7.346 10.875 9.550 1.00 88.12 94 PHE A N 1
ATOM 757 C CA . PHE A 1 94 ? 7.270 11.185 10.976 1.00 88.12 94 PHE A CA 1
ATOM 758 C C . PHE A 1 94 ? 8.443 12.061 11.433 1.00 88.12 94 PHE A C 1
ATOM 760 O O . PHE A 1 94 ? 8.234 13.013 12.179 1.00 88.12 94 PHE A O 1
ATOM 767 N N . GLU A 1 95 ? 9.661 11.786 10.959 1.00 88.31 95 GLU A N 1
ATOM 768 C CA . GLU A 1 95 ? 10.852 12.594 11.264 1.00 88.31 95 GLU A CA 1
ATOM 769 C C . GLU A 1 95 ? 10.752 14.028 10.724 1.00 88.31 95 GLU A C 1
ATOM 771 O O . GLU A 1 95 ? 11.364 14.940 11.276 1.00 88.31 95 GLU A O 1
ATOM 776 N N . GLN A 1 96 ? 9.944 14.239 9.682 1.00 86.62 96 GLN A N 1
ATOM 777 C CA . GLN A 1 96 ? 9.704 15.545 9.063 1.00 86.62 96 GLN A CA 1
ATOM 778 C C . GLN A 1 96 ? 8.581 16.348 9.747 1.00 86.62 96 GLN A C 1
ATOM 780 O O . GLN A 1 96 ? 8.341 17.495 9.370 1.00 86.62 96 GLN A O 1
ATOM 785 N N . LEU A 1 97 ? 7.895 15.775 10.744 1.00 84.06 97 LEU A N 1
ATOM 786 C CA . LEU A 1 97 ? 6.887 16.474 11.549 1.00 84.06 97 LEU A CA 1
ATOM 787 C C . LEU A 1 97 ? 7.529 17.341 12.638 1.00 84.06 97 LEU A C 1
ATOM 789 O O . LEU A 1 97 ? 8.646 17.083 13.092 1.00 84.06 97 LEU A O 1
ATOM 793 N N . SER A 1 98 ? 6.780 18.322 13.144 1.00 85.69 98 SER A N 1
ATOM 794 C CA . SER A 1 98 ? 7.216 19.103 14.305 1.00 85.69 98 SER A CA 1
ATOM 795 C C . SER A 1 98 ? 7.302 18.242 15.576 1.00 85.69 98 SER A C 1
ATOM 797 O O . SER A 1 98 ? 6.559 17.275 15.751 1.00 85.69 98 SER A O 1
ATOM 799 N N . ILE A 1 99 ? 8.158 18.630 16.531 1.00 85.94 99 ILE A N 1
ATOM 800 C CA . ILE A 1 99 ? 8.358 17.897 17.801 1.00 85.94 99 ILE A CA 1
ATOM 801 C C . ILE A 1 99 ? 7.026 17.648 18.536 1.00 85.94 99 ILE A C 1
ATOM 803 O O . ILE A 1 99 ? 6.811 16.577 19.102 1.00 85.94 99 ILE A O 1
ATOM 807 N N . LYS A 1 100 ? 6.102 18.618 18.508 1.00 84.00 100 LYS A N 1
ATOM 808 C CA . LYS A 1 100 ? 4.781 18.484 19.143 1.00 84.00 100 LYS A CA 1
ATOM 809 C C . LYS A 1 100 ? 3.935 17.392 18.478 1.00 84.00 100 LYS A C 1
ATOM 811 O O . LYS A 1 100 ? 3.329 16.584 19.178 1.00 84.00 100 LYS A O 1
ATOM 816 N N . GLU A 1 101 ? 3.909 17.347 17.149 1.00 82.75 101 GLU A N 1
ATOM 817 C CA . GLU A 1 101 ? 3.159 16.343 16.382 1.00 82.75 101 GLU A CA 1
ATOM 818 C C . GLU A 1 101 ? 3.767 14.946 16.532 1.00 82.75 101 GLU A C 1
ATOM 820 O O . GLU A 1 101 ? 3.028 13.974 16.683 1.00 82.75 101 GLU A O 1
ATOM 825 N N . GLN A 1 102 ? 5.099 14.847 16.586 1.00 87.00 102 GLN A N 1
ATOM 826 C CA . GLN A 1 102 ? 5.797 13.587 16.850 1.00 87.00 102 GLN A CA 1
ATOM 827 C C . GLN A 1 102 ? 5.388 12.980 18.201 1.00 87.00 102 GLN A C 1
ATOM 829 O O . GLN A 1 102 ? 5.096 11.785 18.280 1.00 87.00 102 GLN A O 1
ATOM 834 N N . ILE A 1 103 ? 5.304 13.796 19.260 1.00 87.25 103 ILE A N 1
ATOM 835 C CA . ILE A 1 103 ? 4.860 13.345 20.592 1.00 87.25 103 ILE A CA 1
ATOM 836 C C . ILE A 1 103 ? 3.418 12.820 20.540 1.00 87.25 103 ILE A C 1
ATOM 838 O O . ILE A 1 103 ? 3.125 11.756 21.092 1.00 87.25 103 ILE A O 1
ATOM 842 N N . ILE A 1 104 ? 2.524 13.542 19.858 1.00 84.81 104 ILE A N 1
ATOM 843 C CA . ILE A 1 104 ? 1.118 13.145 19.696 1.00 84.81 104 ILE A CA 1
ATOM 844 C C . ILE A 1 104 ? 1.027 11.804 18.957 1.00 84.81 104 ILE A C 1
ATOM 846 O O . ILE A 1 104 ? 0.376 10.878 19.446 1.00 84.81 104 ILE A O 1
ATOM 850 N N . MET A 1 105 ? 1.712 11.680 17.820 1.00 85.94 105 MET A N 1
ATOM 851 C CA . MET A 1 105 ? 1.699 10.478 16.985 1.00 85.94 105 MET A CA 1
ATOM 852 C C . MET A 1 105 ? 2.300 9.268 17.699 1.00 85.94 105 MET A C 1
ATOM 854 O O . MET A 1 105 ? 1.721 8.186 17.633 1.00 85.94 105 MET A O 1
ATOM 858 N N . LYS A 1 106 ? 3.387 9.446 18.458 1.00 90.12 106 LYS A N 1
ATOM 859 C CA . LYS A 1 106 ? 3.986 8.365 19.253 1.00 90.12 106 LYS A CA 1
ATOM 860 C C . LYS A 1 106 ? 3.035 7.855 20.340 1.00 90.12 106 LYS A C 1
ATOM 862 O O . LYS A 1 106 ? 2.852 6.652 20.481 1.00 90.12 106 LYS A O 1
ATOM 867 N N . ASN A 1 107 ? 2.371 8.758 21.061 1.00 89.62 107 ASN A N 1
ATOM 868 C CA . ASN A 1 107 ? 1.395 8.380 22.089 1.00 89.62 107 ASN A CA 1
ATOM 869 C C . ASN A 1 107 ? 0.174 7.659 21.476 1.00 89.62 107 ASN A C 1
ATOM 871 O O . ASN A 1 107 ? -0.362 6.713 22.051 1.00 89.62 107 ASN A O 1
ATOM 875 N N . ILE A 1 108 ? -0.262 8.071 20.281 1.00 88.75 108 ILE A N 1
ATOM 876 C CA . ILE A 1 108 ? -1.317 7.370 19.533 1.00 88.75 108 ILE A CA 1
ATOM 877 C C . ILE A 1 108 ? -0.844 5.982 19.090 1.00 88.75 108 ILE A C 1
ATOM 879 O O . ILE A 1 108 ? -1.580 5.017 19.281 1.00 88.75 108 ILE A O 1
ATOM 883 N N . GLU A 1 109 ? 0.367 5.868 18.539 1.00 91.50 109 GLU A N 1
ATOM 884 C CA . GLU A 1 109 ? 0.971 4.595 18.128 1.00 91.50 109 GLU A CA 1
ATOM 885 C C . GLU A 1 109 ? 1.000 3.606 19.305 1.00 91.50 109 GLU A C 1
ATOM 887 O O . GLU A 1 109 ? 0.492 2.492 19.178 1.00 91.50 109 GLU A O 1
ATOM 892 N N . GLU A 1 110 ? 1.484 4.034 20.475 1.00 92.25 110 GLU A N 1
ATOM 893 C CA . GLU A 1 110 ? 1.522 3.219 21.698 1.00 92.25 110 GLU A CA 1
ATOM 894 C C . GLU A 1 110 ? 0.118 2.769 22.140 1.00 92.25 110 GLU A C 1
ATOM 896 O O . GLU A 1 110 ? -0.104 1.581 22.386 1.00 92.25 110 GLU A O 1
ATOM 901 N N . LYS A 1 111 ? -0.864 3.681 22.177 1.00 90.94 111 LYS A N 1
ATOM 902 C CA . LYS A 1 111 ? -2.259 3.356 22.543 1.00 90.94 111 LYS A CA 1
ATOM 903 C C . LYS A 1 111 ? -2.942 2.408 21.555 1.00 90.94 111 LYS A C 1
ATOM 905 O O . LYS A 1 111 ? -3.775 1.596 21.950 1.00 90.94 111 LYS A O 1
ATOM 910 N N . LEU A 1 112 ? -2.625 2.509 20.269 1.00 91.06 112 LEU A N 1
ATOM 911 C CA . LEU A 1 112 ? -3.188 1.621 19.253 1.00 91.06 112 LEU A CA 1
ATOM 912 C C . LEU A 1 112 ? -2.574 0.225 19.329 1.00 91.06 112 LEU A C 1
ATOM 914 O O . LEU A 1 112 ? -3.295 -0.762 19.195 1.00 91.06 112 LEU A O 1
ATOM 918 N N . GLN A 1 113 ? -1.272 0.129 19.596 1.00 92.38 113 GLN A N 1
ATOM 919 C CA . GLN A 1 113 ? -0.611 -1.158 19.802 1.00 92.38 113 GLN A CA 1
ATOM 920 C C . GLN A 1 113 ? -1.168 -1.878 21.036 1.00 92.38 113 GLN A C 1
ATOM 922 O O . GLN A 1 113 ? -1.489 -3.066 20.949 1.00 92.38 113 GLN A O 1
ATOM 927 N N . THR A 1 114 ? -1.374 -1.168 22.153 1.00 92.94 114 THR A N 1
ATOM 928 C CA . THR A 1 114 ? -2.001 -1.760 23.349 1.00 92.94 114 THR A CA 1
ATOM 929 C C . THR A 1 114 ? -3.446 -2.177 23.089 1.00 92.94 114 THR A C 1
ATOM 931 O O . THR A 1 114 ? -3.842 -3.263 23.512 1.00 92.94 114 THR A O 1
ATOM 934 N N . PHE A 1 115 ? -4.217 -1.387 22.331 1.00 90.88 115 PHE A N 1
ATOM 935 C CA . PHE A 1 115 ? -5.569 -1.761 21.908 1.00 90.88 115 PHE A CA 1
ATOM 936 C C . PHE A 1 115 ? -5.577 -3.047 21.067 1.00 90.88 115 PHE A C 1
ATOM 938 O O . PHE A 1 115 ? -6.325 -3.972 21.379 1.00 90.88 115 PHE A O 1
ATOM 945 N N . ILE A 1 116 ? -4.722 -3.143 20.042 1.00 91.62 116 ILE A N 1
ATOM 946 C CA . ILE A 1 116 ? -4.620 -4.332 19.178 1.00 91.62 116 ILE A CA 1
ATOM 947 C C . ILE A 1 116 ? -4.196 -5.561 19.992 1.00 91.62 116 ILE A C 1
ATOM 949 O O . ILE A 1 116 ? -4.737 -6.651 19.792 1.00 91.62 116 ILE A O 1
ATOM 953 N N . GLN A 1 117 ? -3.247 -5.400 20.918 1.00 91.94 117 GLN A N 1
ATOM 954 C CA . GLN A 1 117 ? -2.789 -6.483 21.785 1.00 91.94 117 GLN A CA 1
ATOM 955 C C . GLN A 1 117 ? -3.889 -6.952 22.744 1.00 91.94 117 GLN A C 1
ATOM 957 O O . GLN A 1 117 ? -4.089 -8.156 22.890 1.00 91.94 117 GLN A O 1
ATOM 962 N N . HIS A 1 118 ? -4.619 -6.021 23.363 1.00 90.81 118 HIS A N 1
ATOM 963 C CA . HIS A 1 118 ? -5.721 -6.332 24.272 1.00 90.81 118 HIS A CA 1
ATOM 964 C C . HIS A 1 118 ? -6.897 -7.001 23.542 1.00 90.81 118 HIS A C 1
ATOM 966 O O . HIS A 1 118 ? -7.433 -8.011 24.006 1.00 90.81 118 HIS A O 1
ATOM 972 N N . PHE A 1 119 ? -7.279 -6.474 22.376 1.00 91.19 119 PHE A N 1
ATOM 973 C CA . PHE A 1 119 ? -8.348 -7.046 21.558 1.00 91.19 119 PHE A CA 1
ATOM 974 C C . PHE A 1 119 ? -7.952 -8.446 21.059 1.00 91.19 119 PHE A C 1
ATOM 976 O O . PHE A 1 119 ? -8.712 -9.405 21.206 1.00 91.19 119 PHE A O 1
ATOM 983 N N . GLY A 1 120 ? -6.715 -8.582 20.578 1.00 89.44 120 GLY A N 1
ATOM 984 C CA . GLY A 1 120 ? -6.123 -9.807 20.052 1.00 89.44 120 GLY A CA 1
ATOM 985 C C . GLY A 1 120 ? -6.054 -9.779 18.526 1.00 89.44 120 GLY A C 1
ATOM 986 O O . GLY A 1 120 ? -7.073 -9.659 17.849 1.00 89.44 120 GLY A O 1
ATOM 987 N N . ARG A 1 121 ? -4.846 -9.943 17.970 1.00 89.81 121 ARG A N 1
ATOM 988 C CA . ARG A 1 121 ? -4.591 -9.86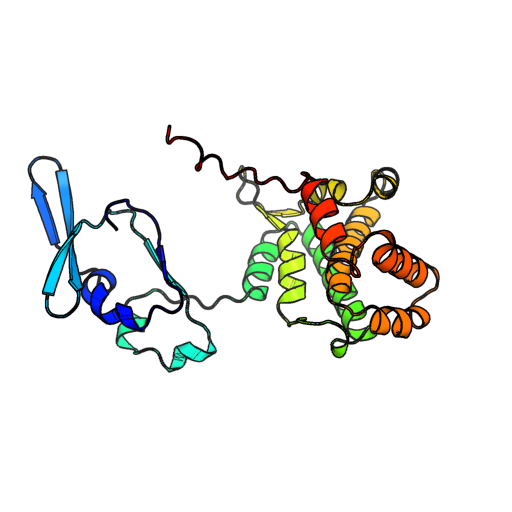0 16.517 1.00 89.81 121 ARG A CA 1
ATOM 989 C C . ARG A 1 121 ? -5.444 -10.829 15.688 1.00 89.81 121 ARG A C 1
ATOM 991 O O . ARG A 1 121 ? -5.843 -10.487 14.586 1.00 89.81 121 ARG A O 1
ATOM 998 N N . GLN A 1 122 ? -5.758 -12.001 16.240 1.00 89.88 122 GLN A N 1
ATOM 999 C CA . GLN A 1 122 ? -6.540 -13.056 15.584 1.00 89.88 122 GLN A CA 1
ATOM 1000 C C . GLN A 1 122 ? -7.979 -12.665 15.218 1.00 89.88 122 GLN A C 1
ATOM 1002 O O . GLN A 1 122 ? -8.583 -13.318 14.377 1.00 89.88 122 GLN A O 1
ATOM 1007 N N . TYR A 1 123 ? -8.531 -11.623 15.843 1.00 91.12 123 TYR A N 1
ATOM 1008 C CA . TYR A 1 123 ? -9.905 -11.187 15.594 1.00 91.12 123 TYR A CA 1
ATOM 1009 C C . TYR A 1 123 ? -10.021 -10.150 14.470 1.00 91.12 123 TYR A C 1
ATOM 1011 O O . TYR A 1 123 ? -11.133 -9.827 14.056 1.00 91.12 123 TYR A O 1
ATOM 1019 N N . PHE A 1 124 ? -8.892 -9.626 13.985 1.00 91.81 124 PHE A N 1
ATOM 1020 C CA . PHE A 1 124 ? -8.855 -8.679 12.877 1.00 91.81 124 PHE A CA 1
ATOM 1021 C C . PHE A 1 124 ? -8.521 -9.410 11.574 1.00 91.81 124 PHE A C 1
ATOM 1023 O O . PHE A 1 124 ? -7.406 -9.899 11.378 1.00 91.81 124 PHE A O 1
ATOM 1030 N N . TYR A 1 125 ? -9.472 -9.442 10.651 1.00 90.75 125 TYR A N 1
ATOM 1031 C CA . TYR A 1 125 ? -9.288 -10.008 9.324 1.00 90.75 125 TYR A CA 1
ATOM 1032 C C . TYR A 1 125 ? -8.381 -9.115 8.476 1.00 90.75 125 TYR A C 1
ATOM 1034 O O . TYR A 1 125 ? -8.618 -7.922 8.316 1.00 90.75 125 TYR A O 1
ATOM 1042 N N . GLY A 1 126 ? -7.317 -9.698 7.921 1.00 86.81 126 GLY A N 1
ATOM 1043 C CA . GLY A 1 126 ? -6.383 -8.978 7.050 1.00 86.81 126 GLY A CA 1
ATOM 1044 C C . GLY A 1 126 ? -5.425 -8.024 7.771 1.00 86.81 126 GLY A C 1
ATOM 1045 O O . GLY A 1 126 ? -4.659 -7.331 7.100 1.00 86.81 126 GLY A O 1
ATOM 1046 N N . LEU A 1 127 ? -5.413 -8.005 9.111 1.00 90.50 127 LEU A N 1
ATOM 1047 C CA . LEU A 1 127 ? -4.443 -7.224 9.875 1.00 90.50 127 LEU A CA 1
ATOM 1048 C C . LEU A 1 127 ? -3.028 -7.755 9.631 1.00 90.50 127 LEU A C 1
ATOM 1050 O O . LEU A 1 127 ? -2.711 -8.909 9.915 1.00 90.50 127 LEU A O 1
ATOM 1054 N N . ASN A 1 128 ? -2.163 -6.877 9.143 1.00 89.75 128 ASN A N 1
ATOM 1055 C CA . ASN A 1 128 ? -0.736 -7.125 8.992 1.00 89.75 128 ASN A CA 1
ATOM 1056 C C . ASN A 1 128 ? 0.070 -6.060 9.747 1.00 89.75 128 ASN A C 1
ATOM 1058 O O . ASN A 1 128 ? -0.466 -5.027 10.156 1.00 89.75 128 ASN A O 1
ATOM 1062 N N . ASP A 1 129 ? 1.378 -6.279 9.890 1.00 86.12 129 ASP A N 1
ATOM 1063 C CA . ASP A 1 129 ? 2.249 -5.347 10.619 1.00 86.12 129 ASP A CA 1
ATOM 1064 C C . ASP A 1 129 ? 2.299 -3.944 9.978 1.00 86.12 129 ASP A C 1
ATOM 1066 O O . ASP A 1 129 ? 2.578 -2.963 10.658 1.00 86.12 129 ASP A O 1
ATOM 1070 N N . ASN A 1 130 ? 1.951 -3.820 8.692 1.00 88.00 130 ASN A N 1
ATOM 1071 C CA . ASN A 1 130 ? 1.903 -2.549 7.966 1.00 88.00 130 ASN A CA 1
ATOM 1072 C C . ASN A 1 130 ? 0.553 -1.818 8.071 1.00 88.00 130 ASN A C 1
ATOM 1074 O O . ASN A 1 130 ? 0.471 -0.651 7.690 1.00 88.00 130 ASN A O 1
ATOM 1078 N N . THR A 1 131 ? -0.507 -2.468 8.559 1.00 89.94 131 THR A N 1
ATOM 1079 C CA . THR A 1 131 ? -1.879 -1.931 8.505 1.00 89.94 131 THR A CA 1
ATOM 1080 C C . THR A 1 131 ? -1.986 -0.686 9.369 1.00 89.94 131 THR A C 1
ATOM 1082 O O . THR A 1 131 ? -2.431 0.358 8.890 1.00 89.94 131 THR A O 1
ATOM 1085 N N . LEU A 1 132 ? -1.478 -0.770 10.605 1.00 90.44 132 LEU A N 1
ATOM 1086 C CA . LEU A 1 132 ? -1.431 0.354 11.536 1.00 90.44 132 LEU A CA 1
ATOM 1087 C C . LEU A 1 132 ? -0.664 1.537 10.937 1.00 90.44 132 LEU A C 1
ATOM 1089 O O . LEU A 1 132 ? -1.176 2.654 10.922 1.00 90.44 132 LEU A O 1
ATOM 1093 N N . TYR A 1 133 ? 0.534 1.284 10.406 1.00 90.56 133 TYR A N 1
ATOM 1094 C CA . TYR A 1 133 ? 1.368 2.324 9.810 1.00 90.56 133 TYR A CA 1
ATOM 1095 C C . TYR A 1 133 ? 0.716 2.946 8.576 1.00 90.56 133 TYR A C 1
ATOM 1097 O O . TYR A 1 133 ? 0.800 4.155 8.413 1.00 90.56 133 TYR A O 1
ATOM 1105 N N . SER A 1 134 ? -0.014 2.174 7.761 1.00 88.81 134 SER A N 1
ATOM 1106 C CA . SER A 1 134 ? -0.785 2.727 6.638 1.00 88.81 134 SER A CA 1
ATOM 1107 C C . SER A 1 134 ? -1.902 3.663 7.113 1.00 88.81 134 SER A C 1
ATOM 1109 O O . SER A 1 134 ? -2.106 4.734 6.539 1.00 88.81 134 SER A O 1
ATOM 1111 N N . CYS A 1 135 ? -2.589 3.304 8.206 1.00 86.38 135 CYS A N 1
ATOM 1112 C CA . CYS A 1 135 ? -3.615 4.151 8.798 1.00 86.38 135 CYS A CA 1
ATOM 1113 C C . CYS A 1 135 ? -3.002 5.435 9.354 1.00 86.38 135 CYS A C 1
ATOM 1115 O O . CYS A 1 135 ? -3.530 6.507 9.079 1.00 86.38 135 CYS A O 1
ATOM 1117 N N . LEU A 1 136 ? -1.886 5.346 10.083 1.00 87.75 136 LEU A N 1
ATOM 1118 C CA . LEU A 1 136 ? -1.187 6.511 10.630 1.00 87.75 136 LEU A CA 1
ATOM 1119 C C . LEU A 1 136 ? -0.642 7.425 9.525 1.00 87.75 136 LEU A C 1
ATOM 1121 O O . LEU A 1 136 ? -0.817 8.639 9.600 1.00 87.75 136 LEU A O 1
ATOM 1125 N N . LEU A 1 137 ? -0.077 6.847 8.462 1.00 86.38 137 LEU A N 1
ATOM 1126 C CA . LEU A 1 137 ? 0.400 7.580 7.290 1.00 86.38 137 LEU A CA 1
ATOM 1127 C C . LEU A 1 137 ? -0.724 8.383 6.626 1.00 86.38 137 LEU A C 1
ATOM 1129 O O . LEU A 1 137 ? -0.495 9.502 6.188 1.00 86.38 137 LEU A O 1
ATOM 1133 N N . SER A 1 138 ? -1.960 7.866 6.618 1.00 83.00 138 SER A N 1
ATOM 1134 C CA . SER A 1 138 ? -3.111 8.576 6.037 1.00 83.00 138 SER A CA 1
ATOM 1135 C C . SER A 1 138 ? -3.451 9.910 6.724 1.00 83.00 138 SER A C 1
ATOM 1137 O O . SER A 1 138 ? -4.193 10.710 6.150 1.00 83.00 138 SER A O 1
ATOM 1139 N N . PHE A 1 139 ? -2.924 10.162 7.930 1.00 78.38 139 PHE A N 1
ATOM 1140 C CA . PHE A 1 139 ? -3.087 11.432 8.650 1.00 78.38 139 PHE A CA 1
ATOM 1141 C C . PHE A 1 139 ? -1.977 12.440 8.363 1.00 78.38 139 PHE A C 1
ATOM 1143 O O . PHE A 1 139 ? -2.171 13.632 8.605 1.00 78.38 139 PHE A O 1
ATOM 1150 N N . ILE A 1 140 ? -0.836 11.985 7.849 1.00 81.56 140 ILE A N 1
ATOM 1151 C CA . ILE A 1 140 ? 0.296 12.845 7.531 1.00 81.56 140 ILE A CA 1
ATOM 1152 C C . ILE A 1 140 ? 0.125 13.333 6.093 1.00 81.56 140 ILE A C 1
ATOM 1154 O O . ILE A 1 140 ? 0.035 12.538 5.157 1.00 81.56 140 ILE A O 1
ATOM 1158 N N . LYS A 1 141 ? 0.059 14.653 5.904 1.00 78.25 141 LYS A N 1
ATOM 1159 C CA . LYS A 1 141 ? 0.030 15.259 4.571 1.00 78.25 141 LYS A CA 1
ATOM 1160 C C . LYS A 1 141 ? 1.195 16.204 4.374 1.00 78.25 141 LYS A C 1
ATOM 1162 O O . LYS A 1 141 ? 1.660 16.853 5.305 1.00 78.25 141 LYS A O 1
ATOM 1167 N N . LYS A 1 142 ? 1.640 16.277 3.125 1.00 71.75 142 LYS A N 1
ATOM 1168 C CA . LYS A 1 142 ? 2.639 17.236 2.675 1.00 71.75 142 LYS A CA 1
ATOM 1169 C C . LYS A 1 142 ? 1.949 18.574 2.406 1.00 71.75 142 LYS A C 1
ATOM 1171 O O . LYS A 1 142 ? 0.942 18.589 1.700 1.00 71.75 142 LYS A O 1
ATOM 1176 N N . ASN A 1 143 ? 2.472 19.674 2.945 1.00 66.25 143 ASN A N 1
ATOM 1177 C CA . ASN A 1 143 ? 2.069 21.000 2.482 1.00 66.25 143 ASN A CA 1
ATOM 1178 C C . ASN A 1 143 ? 2.603 21.214 1.060 1.00 66.25 143 ASN A C 1
ATOM 1180 O O . ASN A 1 143 ? 3.763 20.939 0.772 1.00 66.25 143 ASN A O 1
ATOM 1184 N N . GLU A 1 144 ? 1.763 21.697 0.148 1.00 61.88 144 GLU A N 1
ATOM 1185 C CA . GLU A 1 144 ? 2.200 21.993 -1.226 1.00 61.88 144 GLU A CA 1
ATOM 1186 C C . GLU A 1 144 ? 3.130 23.218 -1.276 1.00 61.88 144 GLU A C 1
ATOM 1188 O O . GLU A 1 144 ? 3.982 23.311 -2.155 1.00 61.88 144 GLU A O 1
ATOM 1193 N N . ASN A 1 145 ? 3.022 24.109 -0.282 1.00 57.94 145 ASN A N 1
ATOM 1194 C CA . ASN A 1 145 ? 3.719 25.399 -0.243 1.00 57.94 145 ASN A CA 1
ATOM 1195 C C . ASN A 1 145 ? 5.058 25.370 0.509 1.00 57.94 145 ASN A C 1
ATOM 1197 O O . ASN A 1 145 ? 5.939 26.180 0.243 1.00 57.94 145 ASN A O 1
ATOM 1201 N N . GLU A 1 146 ? 5.232 24.433 1.437 1.00 54.72 146 GLU A N 1
ATOM 1202 C CA . GLU A 1 146 ? 6.457 24.260 2.214 1.00 54.72 146 GLU A CA 1
ATOM 1203 C C . GLU A 1 146 ? 6.781 22.773 2.210 1.00 54.72 146 GLU A C 1
ATOM 1205 O O . GLU A 1 146 ? 5.877 21.955 2.339 1.00 54.72 146 GLU A O 1
ATOM 1210 N N . GLN A 1 147 ? 8.053 22.383 2.121 1.00 56.47 147 GLN A N 1
ATOM 1211 C CA . GLN A 1 147 ? 8.486 20.979 2.235 1.00 56.47 147 GLN A CA 1
ATOM 1212 C C . GLN A 1 147 ? 8.249 20.380 3.645 1.00 56.47 147 GLN A C 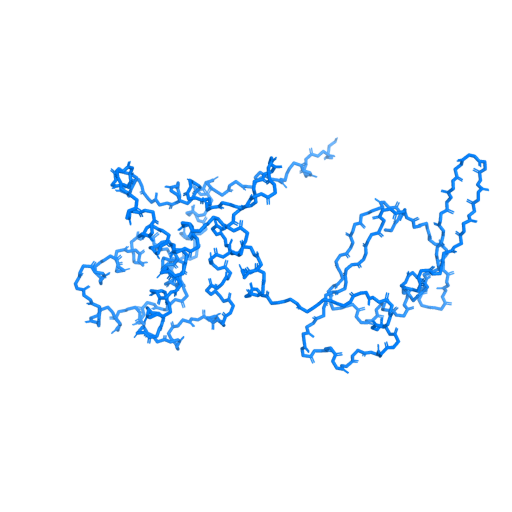1
ATOM 1214 O O . GLN A 1 147 ? 8.943 19.458 4.059 1.00 56.47 147 GLN A O 1
ATOM 1219 N N . ASN A 1 148 ? 7.271 20.904 4.378 1.00 57.59 148 ASN A N 1
ATOM 1220 C CA . ASN A 1 148 ? 6.884 20.551 5.725 1.00 57.59 148 ASN A CA 1
ATOM 1221 C C . ASN A 1 148 ? 5.651 19.643 5.678 1.00 57.59 148 ASN A C 1
ATOM 1223 O O . ASN A 1 148 ? 4.709 19.858 4.907 1.00 57.59 148 ASN A O 1
ATOM 1227 N N . TYR A 1 149 ? 5.657 18.619 6.522 1.00 61.28 149 TYR A N 1
ATOM 1228 C CA . TYR A 1 149 ? 4.508 17.748 6.724 1.00 61.28 149 TYR A CA 1
ATOM 1229 C C . TYR A 1 149 ? 3.704 18.240 7.921 1.00 61.28 149 TYR A C 1
ATOM 1231 O O . TYR A 1 149 ? 4.263 18.790 8.867 1.00 61.28 149 TYR A O 1
ATOM 1239 N N . PHE A 1 150 ? 2.394 18.036 7.876 1.00 65.44 150 PHE A N 1
ATOM 1240 C CA . PHE A 1 150 ? 1.494 18.373 8.970 1.00 65.44 150 PHE A CA 1
ATOM 1241 C C . PHE A 1 150 ? 0.423 17.298 9.126 1.00 65.44 150 PHE A C 1
ATOM 1243 O O . PHE A 1 150 ? 0.096 16.557 8.187 1.00 65.44 150 PHE A O 1
ATOM 1250 N N . LEU A 1 151 ? -0.156 17.225 10.319 1.00 63.66 151 LEU A N 1
ATOM 1251 C CA . LEU A 1 151 ? -1.327 16.388 10.552 1.00 63.66 151 LEU A CA 1
ATOM 1252 C C . LEU A 1 151 ? -2.557 17.036 9.903 1.00 63.66 151 LEU A C 1
ATOM 1254 O O . LEU A 1 151 ? -3.044 18.074 10.360 1.00 63.66 151 LEU A O 1
ATOM 1258 N N . ASN A 1 152 ? -3.110 16.417 8.856 1.00 65.12 152 ASN A N 1
ATOM 1259 C CA . ASN A 1 152 ? -4.366 16.883 8.268 1.00 65.12 152 ASN A CA 1
ATOM 1260 C C . ASN A 1 152 ? -5.537 16.412 9.126 1.00 65.12 152 ASN A C 1
ATOM 1262 O O . ASN A 1 152 ? -6.213 15.438 8.813 1.00 65.12 152 ASN A O 1
ATOM 1266 N N . ILE A 1 153 ? -5.766 17.100 10.237 1.00 58.12 153 ILE A N 1
ATOM 1267 C CA . ILE A 1 153 ? -6.855 16.768 11.153 1.00 58.12 153 ILE A CA 1
ATOM 1268 C C . ILE A 1 153 ? -8.191 17.306 10.590 1.00 58.12 153 ILE A C 1
ATOM 1270 O O . ILE A 1 153 ? -9.241 16.703 10.800 1.00 58.12 153 ILE A O 1
ATOM 1274 N N . HIS A 1 154 ? -8.155 18.387 9.792 1.00 51.47 154 HIS A N 1
ATOM 1275 C CA . HIS A 1 154 ? -9.338 19.104 9.291 1.00 51.47 154 HIS A CA 1
ATOM 1276 C C . HIS A 1 154 ? -10.220 18.308 8.324 1.00 51.47 154 HIS A C 1
ATOM 1278 O O . HIS A 1 154 ? -11.442 18.342 8.457 1.00 51.47 154 HIS A O 1
ATOM 1284 N N . GLN A 1 155 ? -9.649 17.505 7.425 1.00 51.81 155 GLN A N 1
ATOM 1285 C CA . GLN A 1 155 ? -10.467 16.648 6.559 1.00 51.81 155 GLN A CA 1
ATOM 1286 C C . GLN A 1 155 ? -11.095 15.473 7.320 1.00 51.81 155 GLN A C 1
ATOM 1288 O O . GLN A 1 155 ? -12.246 15.123 7.068 1.00 51.81 155 GLN A O 1
ATOM 1293 N N . TYR A 1 156 ? -10.420 14.914 8.326 1.00 50.56 156 TYR A N 1
ATOM 1294 C CA . TYR A 1 156 ? -10.995 13.828 9.130 1.00 50.56 156 TYR A CA 1
ATOM 1295 C C . TYR A 1 156 ? -12.034 14.315 10.151 1.00 50.56 156 TYR A C 1
ATOM 1297 O O . TYR A 1 156 ? -12.950 13.563 10.486 1.00 50.56 156 TYR A O 1
ATOM 1305 N N . TYR A 1 157 ? -11.980 15.588 10.561 1.00 45.97 157 TYR A N 1
ATOM 1306 C CA . TYR A 1 157 ? -13.070 16.243 11.296 1.00 45.97 157 TYR A CA 1
ATOM 1307 C C . TYR A 1 157 ? -14.393 16.267 10.516 1.00 45.97 157 TYR A C 1
ATOM 1309 O O . TYR A 1 157 ? -15.461 16.254 11.129 1.00 45.97 157 TYR A O 1
ATOM 1317 N N . THR A 1 158 ? -14.352 16.257 9.179 1.00 46.19 158 THR A N 1
ATOM 1318 C CA . THR A 1 158 ? -15.569 16.207 8.349 1.00 46.19 158 THR A CA 1
ATOM 1319 C C . THR A 1 158 ? -16.148 14.800 8.190 1.00 46.19 158 THR A C 1
ATOM 1321 O O . THR A 1 158 ? -17.357 14.680 8.012 1.00 46.19 158 THR A O 1
ATOM 1324 N N . GLN A 1 159 ? -15.320 13.756 8.335 1.00 46.59 159 GLN A N 1
ATOM 1325 C CA . GLN A 1 159 ? -15.725 12.342 8.275 1.00 46.59 159 GLN A CA 1
ATOM 1326 C C . GLN A 1 159 ? -16.299 11.819 9.601 1.00 46.59 159 GLN A C 1
ATOM 1328 O O . GLN A 1 159 ? -16.963 10.785 9.630 1.00 46.59 159 GLN A O 1
ATOM 1333 N N . LEU A 1 160 ? -16.062 12.525 10.711 1.00 45.09 160 LEU A N 1
ATOM 1334 C CA . LEU A 1 160 ? -16.726 12.256 11.983 1.00 45.09 160 LEU A CA 1
ATOM 1335 C C . LEU A 1 160 ? -18.136 12.870 11.974 1.00 45.09 160 LEU A C 1
ATOM 1337 O O . LEU A 1 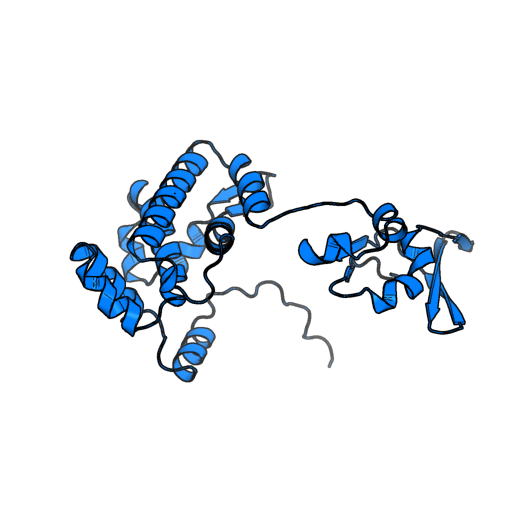160 ? -18.335 14.027 11.603 1.00 45.09 160 LEU A O 1
ATOM 1341 N N . ASN A 1 161 ? -19.123 12.080 12.404 1.00 46.41 161 ASN A N 1
ATOM 1342 C CA . ASN A 1 161 ? -20.543 12.439 12.407 1.00 46.41 161 ASN A CA 1
ATOM 1343 C C . ASN A 1 161 ? -20.794 13.775 13.153 1.00 46.41 161 ASN A C 1
ATOM 1345 O O . ASN A 1 161 ? -20.060 14.110 14.089 1.00 46.41 161 ASN A O 1
ATOM 1349 N N . ILE A 1 162 ? -21.840 14.525 12.778 1.00 46.12 162 ILE A N 1
ATOM 1350 C CA . ILE A 1 162 ? -22.111 15.923 13.206 1.00 46.12 162 ILE A CA 1
ATOM 1351 C C . ILE A 1 162 ? -22.085 16.103 14.741 1.00 46.12 162 ILE A C 1
ATOM 1353 O O . ILE A 1 162 ? -21.649 17.142 15.230 1.00 46.12 162 ILE A O 1
ATOM 1357 N N . LYS A 1 163 ? -22.446 15.071 15.520 1.00 41.44 163 LYS A N 1
ATOM 1358 C CA . LYS A 1 163 ? -22.405 15.084 17.000 1.00 41.44 163 LYS A CA 1
ATOM 1359 C C . LYS A 1 163 ? -20.998 15.160 17.610 1.00 41.44 163 LYS A C 1
ATOM 1361 O O . LYS A 1 163 ? -20.868 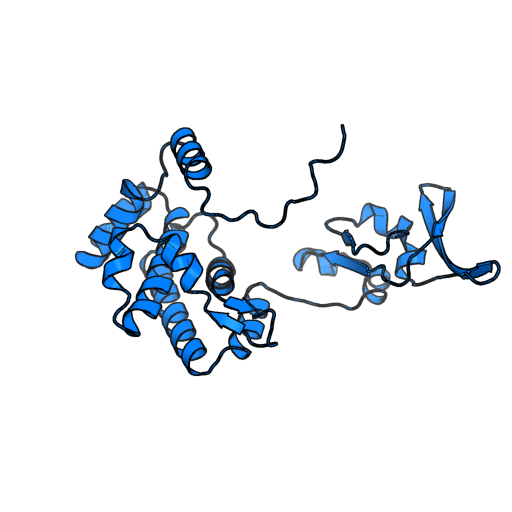15.561 18.759 1.00 41.44 163 LYS A O 1
ATOM 1366 N N . SER A 1 164 ? -19.957 14.779 16.876 1.00 38.84 164 SER A N 1
ATOM 1367 C CA . SER A 1 164 ? -18.566 14.886 17.343 1.00 38.84 164 SER A CA 1
ATOM 1368 C C . SER A 1 164 ? -17.996 16.287 17.128 1.00 38.84 164 SER A C 1
ATOM 1370 O O . SER A 1 164 ? -17.094 16.675 17.859 1.00 38.84 164 SER A O 1
ATOM 1372 N N . LYS A 1 165 ? -18.522 17.050 16.156 1.00 40.94 165 LYS A N 1
ATOM 1373 C CA . LYS A 1 165 ? -17.953 18.338 15.726 1.00 40.94 165 LYS A CA 1
ATOM 1374 C C . LYS A 1 165 ? -17.975 19.400 16.830 1.00 40.94 165 LYS A C 1
ATOM 1376 O O . LYS A 1 165 ? -16.966 20.054 17.048 1.00 40.94 165 LYS A O 1
ATOM 1381 N N . SER A 1 166 ? -19.071 19.511 17.582 1.00 39.81 166 SER A N 1
ATOM 1382 C CA . SER A 1 166 ? -19.218 20.524 18.640 1.00 39.81 166 SER A CA 1
ATOM 1383 C C . SER A 1 166 ? -18.390 20.259 19.904 1.00 39.81 166 SER A C 1
ATOM 1385 O O . SER A 1 166 ? -18.215 21.166 20.710 1.00 39.81 166 SER A O 1
ATOM 1387 N N . PHE A 1 167 ? -17.882 19.038 20.102 1.00 37.44 167 PHE A N 1
ATOM 1388 C CA . PHE A 1 167 ? -17.131 18.669 21.309 1.00 37.44 167 PHE A CA 1
ATOM 1389 C C . PHE A 1 167 ? -15.619 18.937 21.191 1.00 37.44 167 PHE A C 1
ATOM 1391 O O . PHE A 1 167 ? -14.943 19.000 22.208 1.00 37.44 167 PHE A O 1
ATOM 1398 N N . ILE A 1 168 ? -15.078 19.076 19.975 1.00 43.78 168 ILE A N 1
ATOM 1399 C CA . ILE A 1 168 ? -13.626 18.989 19.721 1.00 43.78 168 ILE A CA 1
ATOM 1400 C C . ILE A 1 168 ? -12.958 20.361 19.514 1.00 43.78 168 ILE A C 1
ATOM 1402 O O . ILE A 1 168 ? -11.748 20.497 19.676 1.00 43.78 168 ILE A O 1
ATOM 1406 N N . GLU A 1 169 ? -13.713 21.414 19.203 1.00 46.34 169 GLU A N 1
ATOM 1407 C CA . GLU A 1 169 ? -13.153 22.745 18.907 1.00 46.34 169 GLU A CA 1
ATOM 1408 C C . GLU A 1 169 ? -12.511 23.457 20.119 1.00 46.34 169 GLU A C 1
ATOM 1410 O O . GLU A 1 169 ? -12.036 24.581 19.977 1.00 46.34 169 GLU A O 1
ATOM 1415 N N . GLN A 1 170 ? -12.451 22.832 21.304 1.00 42.72 170 GLN A N 1
ATOM 1416 C CA . GLN A 1 170 ? -12.042 23.506 22.542 1.00 42.72 170 GLN A CA 1
ATOM 1417 C C . GLN A 1 170 ? -10.755 22.981 23.213 1.00 42.72 170 GLN A C 1
ATOM 1419 O O . GLN A 1 170 ? -10.197 23.736 24.007 1.00 42.72 170 GLN A O 1
ATOM 1424 N N . ASN A 1 171 ? -10.201 21.788 22.909 1.00 44.09 171 ASN A N 1
ATOM 1425 C CA . ASN A 1 171 ? -8.974 21.313 23.589 1.00 44.09 171 ASN A CA 1
ATOM 1426 C C . ASN A 1 171 ? -7.956 20.569 22.701 1.00 44.09 171 ASN A C 1
ATOM 1428 O O . ASN A 1 171 ? -8.287 19.743 21.855 1.00 44.09 171 ASN A O 1
ATOM 1432 N N . SER A 1 172 ? -6.660 20.760 22.979 1.00 46.72 172 SER A N 1
ATOM 1433 C CA . SER A 1 172 ? -5.552 20.019 22.342 1.00 46.72 172 SER A CA 1
ATOM 1434 C C . SER A 1 172 ? -5.557 18.513 22.656 1.00 46.72 172 SER A C 1
ATOM 1436 O O . SER A 1 172 ? -5.097 17.709 21.843 1.00 46.72 172 SER A O 1
ATOM 1438 N N . SER A 1 173 ? -6.131 18.115 23.797 1.00 54.94 173 SER A N 1
ATOM 1439 C CA . SER A 1 173 ? -6.408 16.717 24.154 1.00 54.94 173 SER A CA 1
ATOM 1440 C C . SER A 1 173 ? -7.407 16.047 23.206 1.00 54.94 173 SER A C 1
ATOM 1442 O O . SER A 1 173 ? -7.367 14.824 23.031 1.00 54.94 173 SER A O 1
ATOM 1444 N N . ASP A 1 174 ? -8.267 16.831 22.552 1.00 66.25 174 ASP A N 1
ATOM 1445 C CA . ASP A 1 174 ? -9.306 16.309 21.672 1.00 66.25 174 ASP A CA 1
ATOM 1446 C C . ASP A 1 174 ? -8.725 15.860 20.331 1.00 66.25 174 ASP A C 1
ATOM 1448 O O . ASP A 1 174 ? -9.140 14.824 19.822 1.00 66.25 174 ASP A O 1
ATOM 1452 N N . ILE A 1 175 ? -7.694 16.534 19.808 1.00 68.81 175 ILE A N 1
ATOM 1453 C CA . ILE A 1 175 ? -7.010 16.132 18.565 1.00 68.81 175 ILE A CA 1
ATOM 1454 C C . ILE A 1 175 ? -6.479 14.700 18.677 1.00 68.81 175 ILE A C 1
ATOM 1456 O O . ILE A 1 175 ? -6.762 13.854 17.826 1.00 68.81 175 ILE A O 1
ATOM 1460 N N . GLN A 1 176 ? -5.734 14.412 19.748 1.00 73.69 176 GLN A N 1
ATOM 1461 C CA . GLN A 1 176 ? -5.157 13.088 19.964 1.00 73.69 176 GLN A CA 1
ATOM 1462 C C . GLN A 1 176 ? -6.254 12.024 20.085 1.00 73.69 176 GLN A C 1
ATOM 1464 O O . GLN A 1 176 ? -6.155 10.950 19.488 1.00 73.69 176 GLN A O 1
ATOM 1469 N N . LEU A 1 177 ? -7.313 12.327 20.842 1.00 76.25 177 LEU A N 1
ATOM 1470 C CA . LEU A 1 177 ? -8.448 11.428 21.020 1.00 76.25 177 LEU A CA 1
ATOM 1471 C C . LEU A 1 177 ? -9.212 11.203 19.707 1.00 76.25 177 LEU A C 1
ATOM 1473 O O . LEU A 1 177 ? -9.695 10.098 19.468 1.00 76.25 177 LEU A O 1
ATOM 1477 N N . CYS A 1 178 ? -9.303 12.215 18.847 1.00 74.00 178 CYS A N 1
ATOM 1478 C CA . CYS A 1 178 ? -9.992 12.133 17.563 1.00 74.00 178 CYS A CA 1
ATOM 1479 C C . CYS A 1 178 ? -9.234 11.290 16.554 1.00 74.00 178 CYS A C 1
ATOM 1481 O O . CYS A 1 178 ? -9.839 10.417 15.931 1.00 74.00 178 CYS A O 1
ATOM 1483 N N . ILE A 1 179 ? -7.920 11.488 16.437 1.00 78.81 179 ILE A N 1
ATOM 1484 C CA . ILE A 1 179 ? -7.080 10.634 15.591 1.00 78.81 179 ILE A CA 1
ATOM 1485 C C . ILE A 1 179 ? -7.149 9.193 16.108 1.00 78.81 179 ILE A C 1
ATOM 1487 O O . ILE A 1 179 ? -7.416 8.280 15.329 1.00 78.81 179 ILE A O 1
ATOM 1491 N N . LEU A 1 180 ? -7.019 8.988 17.425 1.00 84.12 180 LEU A N 1
ATOM 1492 C CA . LEU A 1 180 ? -7.128 7.663 18.039 1.00 84.12 180 LEU A CA 1
ATOM 1493 C C . LEU A 1 180 ? -8.473 6.993 17.719 1.00 84.12 180 LEU A C 1
ATOM 1495 O O . LEU A 1 180 ? -8.496 5.863 17.240 1.00 84.12 180 LEU A O 1
ATOM 1499 N N . ARG A 1 181 ? -9.595 7.689 17.933 1.00 82.75 181 ARG A N 1
ATOM 1500 C CA . ARG A 1 181 ? -10.939 7.170 17.632 1.00 82.75 181 ARG A CA 1
ATOM 1501 C C . ARG A 1 181 ? -11.142 6.904 16.147 1.00 82.75 181 ARG A C 1
ATOM 1503 O O . ARG A 1 181 ? -11.774 5.910 15.810 1.00 82.75 181 ARG A O 1
ATOM 1510 N N . SER A 1 182 ? -10.606 7.752 15.273 1.00 79.62 182 SER A N 1
ATOM 1511 C CA . SER A 1 182 ? -10.673 7.565 13.822 1.00 79.62 182 SER A CA 1
ATOM 1512 C C . SER A 1 182 ? -9.916 6.308 13.392 1.00 79.62 182 SER A C 1
ATOM 1514 O O . SER A 1 182 ? -10.465 5.474 12.671 1.00 79.62 182 SER A O 1
ATOM 1516 N N . VAL A 1 183 ? -8.696 6.106 13.903 1.00 84.81 183 VAL A N 1
ATOM 1517 C CA . VAL A 1 183 ? -7.926 4.890 13.611 1.00 84.81 183 VAL A CA 1
ATOM 1518 C C . VAL A 1 183 ? -8.613 3.657 14.188 1.00 84.81 183 VAL A C 1
ATOM 1520 O O . VAL A 1 183 ? -8.769 2.679 13.467 1.00 84.81 183 VAL A O 1
ATOM 1523 N N . ILE A 1 184 ? -9.087 3.700 15.439 1.00 88.06 184 ILE A N 1
ATOM 1524 C CA . ILE A 1 184 ? -9.832 2.576 16.029 1.00 88.06 184 ILE A CA 1
ATOM 1525 C C . ILE A 1 184 ? -11.083 2.274 15.200 1.00 88.06 184 ILE A C 1
ATOM 1527 O O . ILE A 1 184 ? -11.336 1.110 14.920 1.00 88.06 184 ILE A O 1
ATOM 1531 N N . SER A 1 185 ? -11.818 3.295 14.749 1.00 85.75 185 SER A N 1
ATOM 1532 C CA . SER A 1 185 ? -12.985 3.132 13.875 1.00 85.75 185 SER A CA 1
ATOM 1533 C C . SER A 1 185 ? -12.630 2.389 12.582 1.00 85.75 185 SER A C 1
ATOM 1535 O O . SER A 1 185 ? -13.325 1.447 12.213 1.00 85.75 185 SER A O 1
ATOM 1537 N N . LYS A 1 186 ? -11.512 2.735 11.931 1.00 86.50 186 LYS A N 1
ATOM 1538 C CA . LYS A 1 186 ? -11.017 2.004 10.751 1.00 86.50 186 LYS A CA 1
ATOM 1539 C C . LYS A 1 186 ? -10.579 0.575 11.096 1.00 86.50 186 LYS A C 1
ATOM 1541 O O . LYS A 1 186 ? -10.869 -0.345 10.345 1.00 86.50 186 LYS A O 1
ATOM 1546 N N . LEU A 1 187 ? -9.910 0.370 12.233 1.00 88.69 187 LEU A N 1
ATOM 1547 C CA . LEU A 1 187 ? -9.441 -0.956 12.651 1.00 88.69 187 LEU A CA 1
ATOM 1548 C C . LEU A 1 187 ? -10.596 -1.909 12.968 1.00 88.69 187 LEU A C 1
ATOM 1550 O O . LEU A 1 187 ? -10.531 -3.075 12.590 1.00 88.69 187 LEU A O 1
ATOM 1554 N N . ILE A 1 188 ? -11.657 -1.438 13.628 1.00 90.31 188 ILE A N 1
ATOM 1555 C CA . ILE A 1 188 ? -12.802 -2.296 13.961 1.00 90.31 188 ILE A CA 1
ATOM 1556 C C . ILE A 1 188 ? -13.595 -2.731 12.727 1.00 90.31 188 ILE A C 1
ATOM 1558 O O . ILE A 1 188 ? -14.266 -3.750 12.804 1.00 90.31 188 ILE A O 1
ATOM 1562 N N . GLN A 1 189 ? -13.461 -2.052 11.578 1.00 88.25 189 GLN A N 1
ATOM 1563 C CA . GLN A 1 189 ? -14.043 -2.534 10.315 1.00 88.25 189 GLN A CA 1
ATOM 1564 C C . GLN A 1 189 ? -13.447 -3.871 9.862 1.00 88.25 189 GLN A C 1
ATOM 1566 O O . GLN A 1 189 ? -14.059 -4.587 9.079 1.00 88.25 189 GLN A O 1
ATOM 1571 N N . LEU A 1 190 ? -12.263 -4.226 10.363 1.00 90.00 190 LEU A N 1
ATOM 1572 C CA . LEU A 1 190 ? -11.627 -5.512 10.092 1.00 90.00 190 LEU A CA 1
ATOM 1573 C C . LEU A 1 190 ? -12.109 -6.618 11.035 1.00 90.00 190 LEU A C 1
ATOM 1575 O O . LEU A 1 190 ? -11.616 -7.737 10.951 1.00 90.00 190 LEU A O 1
ATOM 1579 N N . VAL A 1 191 ? -13.008 -6.333 11.973 1.00 92.12 191 VAL A N 1
ATOM 1580 C CA . VAL A 1 191 ? -13.437 -7.292 12.994 1.00 92.12 191 VAL A CA 1
ATOM 1581 C C . VAL A 1 191 ? -14.813 -7.846 12.639 1.00 92.12 191 VAL A C 1
ATOM 1583 O O . VAL A 1 191 ? -15.679 -7.115 12.166 1.00 92.12 191 VAL A O 1
ATOM 1586 N N . SER A 1 192 ? -15.031 -9.141 12.892 1.00 90.19 192 SER A N 1
ATOM 1587 C CA . SER A 1 192 ? -16.363 -9.752 12.749 1.00 90.19 192 SER A CA 1
ATOM 1588 C C . SER A 1 192 ? -17.324 -9.336 13.872 1.00 90.19 192 SER A C 1
ATOM 1590 O O . SER A 1 192 ? -16.874 -9.106 15.003 1.00 90.19 192 SER A O 1
ATOM 1592 N N . PRO A 1 193 ? -18.644 -9.316 13.614 1.00 90.00 193 PRO A N 1
ATOM 1593 C CA . PRO A 1 193 ? -19.639 -8.977 14.629 1.00 90.00 193 PRO A CA 1
ATOM 1594 C C . PRO A 1 193 ? -19.542 -9.858 15.883 1.00 90.00 193 PRO A C 1
ATOM 1596 O O . PRO A 1 193 ? -19.623 -9.355 17.005 1.00 90.00 193 PRO A O 1
ATOM 1599 N N . GLU A 1 194 ? -19.296 -11.158 15.715 1.00 90.12 194 GLU A N 1
ATOM 1600 C CA . GLU A 1 194 ? -19.164 -12.121 16.812 1.00 90.12 194 GLU A CA 1
ATOM 1601 C C . GLU A 1 194 ? -17.959 -11.792 17.697 1.00 90.12 194 GLU A C 1
ATOM 1603 O O . GLU A 1 194 ? -18.040 -11.826 18.927 1.00 90.12 194 GLU A O 1
ATOM 1608 N N . SER A 1 195 ? -16.843 -11.419 17.066 1.00 91.88 195 SER A N 1
ATOM 1609 C CA . SER A 1 195 ? -15.611 -11.061 17.769 1.00 91.88 195 SER A CA 1
ATOM 1610 C C . SER A 1 195 ? -15.752 -9.749 18.539 1.00 91.88 195 SER A C 1
ATOM 1612 O O . SER A 1 195 ? -15.241 -9.647 19.655 1.00 91.88 195 SER A O 1
ATOM 1614 N N . ILE A 1 196 ? -16.473 -8.764 17.982 1.00 90.88 196 ILE A N 1
ATOM 1615 C CA . ILE A 1 196 ? -16.831 -7.529 18.697 1.00 90.88 196 ILE A CA 1
ATOM 1616 C C . ILE A 1 196 ? -17.634 -7.877 19.950 1.00 90.88 196 ILE A C 1
ATOM 1618 O O . ILE A 1 196 ? -17.231 -7.494 21.046 1.00 90.88 196 ILE A O 1
ATOM 1622 N N . ILE A 1 197 ? -18.726 -8.636 19.816 1.00 90.75 197 ILE A N 1
ATOM 1623 C CA . ILE A 1 197 ? -19.621 -8.967 20.939 1.00 90.75 197 ILE A CA 1
ATOM 1624 C C . ILE A 1 197 ? -18.868 -9.704 22.048 1.00 90.75 197 ILE A C 1
ATOM 1626 O O . ILE A 1 197 ? -19.025 -9.369 23.221 1.00 90.75 197 ILE A O 1
ATOM 1630 N N . LEU A 1 198 ? -18.008 -10.657 21.682 1.00 91.62 198 LEU A N 1
ATOM 1631 C CA . LEU A 1 198 ? -17.204 -11.420 22.636 1.00 91.62 198 LEU A CA 1
ATOM 1632 C C . LEU A 1 198 ? -16.211 -10.539 23.408 1.00 91.62 198 LEU A C 1
ATOM 1634 O O . LEU A 1 198 ? -15.922 -10.811 24.574 1.00 91.62 198 LEU A O 1
ATOM 1638 N N . LYS A 1 199 ? -15.679 -9.489 22.772 1.00 90.50 199 LYS A N 1
ATOM 1639 C CA . LYS A 1 199 ? -14.649 -8.616 23.352 1.00 90.50 199 LYS A CA 1
ATOM 1640 C C . LYS A 1 199 ? -15.187 -7.369 24.038 1.00 90.50 199 LYS A C 1
ATOM 1642 O O . LYS A 1 199 ? -14.496 -6.829 24.891 1.00 90.50 199 LYS A O 1
ATOM 1647 N N . LEU A 1 200 ? -16.406 -6.923 23.745 1.00 88.56 200 LEU A N 1
ATOM 1648 C CA . LEU A 1 200 ? -17.006 -5.754 24.401 1.00 88.56 200 LEU A CA 1
ATOM 1649 C C . LEU A 1 200 ? -16.930 -5.781 25.945 1.00 88.56 200 LEU A C 1
ATOM 1651 O O . LEU A 1 200 ? -16.578 -4.744 26.505 1.00 88.56 200 LEU A O 1
ATOM 1655 N N . PRO A 1 201 ? -17.169 -6.913 26.643 1.00 89.81 201 PRO A N 1
ATOM 1656 C CA . PRO A 1 201 ? -17.103 -6.968 28.106 1.00 89.81 201 PRO A CA 1
ATOM 1657 C C . PRO A 1 201 ? -15.697 -6.793 28.694 1.00 89.81 201 PRO A C 1
ATOM 1659 O O . PRO A 1 201 ? -15.573 -6.568 29.894 1.00 89.81 201 PRO A O 1
ATOM 1662 N N . THR A 1 202 ? -14.632 -6.934 27.894 1.00 89.75 202 THR A N 1
ATOM 1663 C CA . THR A 1 202 ? -13.251 -6.780 28.387 1.00 89.75 202 THR A CA 1
ATOM 1664 C C . THR A 1 202 ? -12.816 -5.319 28.463 1.00 89.75 202 THR A C 1
ATOM 1666 O O . THR A 1 202 ? -11.794 -5.018 29.077 1.00 89.75 202 THR A O 1
ATOM 1669 N N . PHE A 1 203 ? -13.578 -4.416 27.844 1.00 87.88 203 PHE A N 1
ATOM 1670 C CA . PHE A 1 203 ? -13.326 -2.982 27.859 1.00 87.88 203 PHE A CA 1
ATOM 1671 C C . PHE A 1 203 ? -14.127 -2.287 28.958 1.00 87.88 203 PHE A C 1
ATOM 1673 O O . PHE A 1 203 ? -15.211 -2.720 29.333 1.00 87.88 203 PHE A O 1
ATOM 1680 N N . GLU A 1 204 ? -13.621 -1.143 29.421 1.00 87.31 204 GLU A N 1
ATOM 1681 C CA . GLU A 1 204 ? -14.384 -0.255 30.297 1.00 87.31 204 GLU A CA 1
ATOM 1682 C C . GLU A 1 204 ? -15.721 0.142 29.657 1.00 87.31 204 GLU A C 1
ATOM 1684 O O . GLU A 1 204 ? -15.782 0.474 28.469 1.00 87.31 204 GLU A O 1
ATOM 1689 N N . ASP A 1 205 ? -16.771 0.216 30.473 1.00 83.12 205 ASP A N 1
ATOM 1690 C CA . ASP A 1 205 ? -18.151 0.526 30.085 1.00 83.12 205 ASP A CA 1
ATOM 1691 C C . ASP A 1 205 ? -18.296 1.652 29.052 1.00 83.12 205 ASP A C 1
ATOM 1693 O O . ASP A 1 205 ? -19.056 1.547 28.087 1.00 83.12 205 ASP A O 1
ATOM 1697 N N . LYS A 1 206 ? -17.571 2.760 29.240 1.00 82.56 206 LYS A N 1
ATOM 1698 C CA . LYS A 1 206 ? -17.653 3.924 28.349 1.00 82.56 206 LYS A CA 1
ATOM 1699 C C . LYS A 1 206 ? -17.074 3.623 26.964 1.00 82.56 206 LYS A C 1
ATOM 1701 O O . LYS A 1 206 ? -17.641 4.056 25.959 1.00 82.56 206 LYS A O 1
ATOM 1706 N N . ILE A 1 207 ? -15.958 2.898 26.912 1.00 82.44 207 ILE A N 1
ATOM 1707 C CA . ILE A 1 207 ? -15.290 2.505 25.667 1.00 82.44 207 ILE A CA 1
ATOM 1708 C C . ILE A 1 207 ? -16.108 1.417 24.972 1.00 82.44 207 ILE A C 1
ATOM 1710 O O . ILE A 1 207 ? -16.363 1.538 23.777 1.00 82.44 207 ILE A O 1
ATOM 1714 N N . ALA A 1 208 ? -16.594 0.423 25.719 1.00 85.19 208 ALA A N 1
ATOM 1715 C CA . ALA A 1 208 ? -17.448 -0.641 25.202 1.00 85.19 208 ALA A CA 1
ATOM 1716 C C . ALA A 1 208 ? -18.722 -0.079 24.546 1.00 85.19 208 ALA A C 1
ATOM 1718 O O . ALA A 1 208 ? -19.032 -0.408 23.401 1.00 85.19 208 ALA A O 1
ATOM 1719 N N . ARG A 1 209 ? -19.424 0.852 25.210 1.00 84.94 209 ARG A N 1
ATOM 1720 C CA . ARG A 1 209 ? -20.611 1.509 24.629 1.00 84.94 209 ARG A CA 1
ATOM 1721 C C . ARG A 1 209 ? -20.279 2.293 23.363 1.00 84.94 209 ARG A C 1
ATOM 1723 O O . ARG A 1 209 ? -21.044 2.234 22.402 1.00 84.94 209 ARG A O 1
ATOM 1730 N N . TRP A 1 210 ? -19.151 3.008 23.343 1.00 86.00 210 TRP A N 1
ATOM 1731 C CA . TRP A 1 210 ? -18.715 3.734 22.149 1.00 86.00 210 TRP A CA 1
ATOM 1732 C C . TRP A 1 210 ? -18.378 2.785 20.993 1.00 86.00 210 TRP A C 1
ATOM 1734 O O . TRP A 1 210 ? -18.842 3.023 19.882 1.00 86.00 210 TRP A O 1
ATOM 1744 N N . LEU A 1 211 ? -17.644 1.697 21.250 1.00 85.44 211 LEU A N 1
ATOM 1745 C CA . LEU A 1 211 ? -17.317 0.676 20.250 1.00 85.44 211 LEU A CA 1
ATOM 1746 C C . LEU A 1 211 ? -18.579 0.026 19.680 1.00 85.44 211 LEU A C 1
ATOM 1748 O O . LEU A 1 211 ? -18.712 -0.070 18.466 1.00 85.44 211 LEU A O 1
ATOM 1752 N N . CYS A 1 212 ? -19.522 -0.352 20.544 1.00 86.31 212 CYS A N 1
ATOM 1753 C CA . CYS A 1 212 ? -20.801 -0.933 20.144 1.00 86.31 212 CYS A CA 1
ATOM 1754 C C . CYS A 1 212 ? -21.613 0.040 19.271 1.00 86.31 212 CYS A C 1
ATOM 1756 O O . CYS A 1 212 ? -22.066 -0.317 18.187 1.00 86.31 212 CYS A O 1
ATOM 1758 N N . THR A 1 213 ? -21.720 1.301 19.698 1.00 84.44 213 THR A N 1
ATOM 1759 C CA . THR A 1 213 ? -22.409 2.354 18.934 1.00 84.44 213 THR A CA 1
ATOM 1760 C C . THR A 1 213 ? -21.748 2.572 17.573 1.00 84.44 213 THR A C 1
ATOM 1762 O O . THR A 1 213 ? -22.429 2.633 16.556 1.00 84.44 213 THR A O 1
ATOM 1765 N N . ASN A 1 214 ? -20.419 2.676 17.537 1.00 82.88 214 ASN A N 1
ATOM 1766 C CA . ASN A 1 214 ? -19.680 2.903 16.300 1.00 82.88 214 ASN A CA 1
ATOM 1767 C C . ASN A 1 214 ? -19.836 1.715 15.336 1.00 82.88 214 ASN A C 1
ATOM 1769 O O . ASN A 1 214 ? -20.215 1.903 14.187 1.00 82.88 214 ASN A O 1
ATOM 1773 N N . TYR A 1 215 ? -19.631 0.490 15.818 1.00 86.75 215 TYR A N 1
ATOM 1774 C CA . TYR A 1 215 ? -19.676 -0.705 14.980 1.00 86.75 215 TYR A CA 1
ATOM 1775 C C . TYR A 1 215 ? -21.084 -1.018 14.457 1.00 86.75 215 TYR A C 1
ATOM 1777 O O . TYR A 1 215 ? -21.247 -1.227 13.266 1.00 86.75 215 TYR A O 1
ATOM 1785 N N . PHE A 1 216 ? -22.109 -1.034 15.317 1.00 86.56 216 PHE A N 1
ATOM 1786 C CA . PHE A 1 216 ? -23.448 -1.493 14.920 1.00 86.56 216 PHE A CA 1
ATOM 1787 C C . PHE A 1 216 ? -24.371 -0.387 14.399 1.00 86.56 216 PHE A C 1
ATOM 1789 O O . PHE A 1 216 ? -25.341 -0.702 13.719 1.00 86.56 216 PHE A O 1
ATOM 1796 N N . GLN A 1 217 ? -24.131 0.884 14.751 1.00 81.81 217 GLN A N 1
ATOM 1797 C CA . GLN A 1 217 ? -25.021 1.989 14.358 1.00 81.81 217 GLN A CA 1
ATOM 1798 C C . GLN A 1 217 ? -24.399 2.957 13.352 1.00 81.81 217 GLN A C 1
ATOM 1800 O O . GLN A 1 217 ? -25.137 3.665 12.674 1.00 81.81 217 GLN A O 1
ATOM 1805 N N . GLN A 1 218 ? -23.067 3.067 13.300 1.00 76.25 218 GLN A N 1
ATOM 1806 C CA . GLN A 1 218 ? -22.389 4.032 12.422 1.00 76.25 218 GLN A CA 1
ATOM 1807 C C . GLN A 1 218 ? -21.697 3.372 11.233 1.00 76.25 218 GLN A C 1
ATOM 1809 O O . GLN A 1 218 ? -21.436 4.047 10.240 1.00 76.25 218 GLN A O 1
ATOM 1814 N N . GLN A 1 219 ? -21.381 2.083 11.333 1.00 80.75 219 GLN A N 1
ATOM 1815 C CA . GLN A 1 219 ? -20.732 1.319 10.281 1.00 80.75 219 GLN A CA 1
ATOM 1816 C C . GLN A 1 219 ? -21.700 0.279 9.714 1.00 80.75 219 GLN A C 1
ATOM 1818 O O . GLN A 1 219 ? -22.459 -0.347 10.450 1.00 80.75 219 GLN A O 1
ATOM 1823 N N . GLU A 1 220 ? -21.650 0.083 8.399 1.00 81.56 220 GLU A N 1
ATOM 1824 C CA . GLU A 1 220 ? -22.424 -0.954 7.721 1.00 81.56 220 GLU A CA 1
ATOM 1825 C C . GLU A 1 220 ? -21.572 -2.207 7.545 1.00 81.56 220 GLU A C 1
ATOM 1827 O O . GLU A 1 220 ? -20.620 -2.208 6.765 1.00 81.56 220 GLU A O 1
ATOM 1832 N N . HIS A 1 221 ? -21.946 -3.277 8.248 1.00 82.38 221 HIS A N 1
ATOM 1833 C CA . HIS A 1 221 ? -21.271 -4.584 8.182 1.00 82.38 221 HIS A CA 1
ATOM 1834 C C . HIS A 1 221 ? -22.169 -5.714 7.671 1.00 82.38 221 HIS A C 1
ATOM 1836 O O . HIS A 1 221 ? -21.684 -6.806 7.393 1.00 82.38 221 HIS A O 1
ATOM 1842 N N . PHE A 1 222 ? -23.479 -5.472 7.556 1.00 81.88 222 PHE A N 1
ATOM 1843 C CA . PHE A 1 222 ? -24.475 -6.534 7.362 1.00 81.88 222 PHE A CA 1
ATOM 1844 C C . PHE A 1 222 ? -25.027 -6.607 5.938 1.00 81.88 222 PHE A C 1
ATOM 1846 O O . PHE A 1 222 ? -25.350 -7.694 5.461 1.00 81.88 222 PHE A O 1
ATOM 1853 N N . HIS A 1 223 ? -25.118 -5.469 5.242 1.00 85.56 223 HIS A N 1
ATOM 1854 C CA . HIS A 1 223 ? -25.720 -5.393 3.914 1.00 85.56 223 HIS A CA 1
ATOM 1855 C C . HIS A 1 223 ? -24.863 -4.575 2.953 1.00 85.56 223 HIS A C 1
ATOM 1857 O O . HIS A 1 223 ? -24.651 -3.378 3.137 1.00 85.56 223 HIS A O 1
ATOM 1863 N N . ILE A 1 224 ? -24.420 -5.224 1.874 1.00 87.44 224 ILE A N 1
ATOM 1864 C CA . ILE A 1 224 ? -23.614 -4.573 0.836 1.00 87.44 224 ILE A CA 1
ATOM 1865 C C . ILE A 1 224 ? -24.385 -3.466 0.105 1.00 87.44 224 ILE A C 1
ATOM 1867 O O . ILE A 1 224 ? -23.792 -2.468 -0.288 1.00 87.44 224 ILE A O 1
ATOM 1871 N N . GLU A 1 225 ? -25.705 -3.609 -0.042 1.00 86.75 225 GLU A N 1
ATOM 1872 C CA . GLU A 1 225 ? -26.553 -2.592 -0.669 1.00 86.75 225 GLU A CA 1
ATOM 1873 C C . GLU A 1 225 ? -26.559 -1.296 0.148 1.00 86.75 225 GLU A C 1
ATOM 1875 O O . GLU A 1 225 ? -26.252 -0.235 -0.394 1.00 86.75 225 GLU A O 1
ATOM 1880 N N . ASN A 1 226 ? -26.807 -1.390 1.458 1.00 83.00 226 ASN A N 1
ATOM 1881 C CA . ASN A 1 226 ? -26.752 -0.240 2.362 1.00 83.00 226 ASN A CA 1
ATOM 1882 C C . ASN A 1 226 ? -25.357 0.386 2.369 1.00 83.00 226 ASN A C 1
ATOM 1884 O O . ASN A 1 226 ? -25.229 1.604 2.276 1.00 83.00 226 ASN A O 1
ATOM 1888 N N . PHE A 1 227 ? -24.306 -0.440 2.407 1.00 82.62 227 PHE A N 1
ATOM 1889 C CA . PHE A 1 227 ? -22.926 0.036 2.334 1.00 82.62 227 PHE A CA 1
ATOM 1890 C C . PHE A 1 227 ? -22.674 0.871 1.066 1.00 82.62 227 PHE A C 1
ATOM 1892 O O . PHE A 1 227 ? -22.145 1.981 1.149 1.00 82.62 227 PHE A O 1
ATOM 1899 N N . ILE A 1 228 ? -23.102 0.380 -0.102 1.00 84.62 228 ILE A N 1
ATOM 1900 C CA . ILE A 1 228 ? -22.966 1.097 -1.377 1.00 84.62 228 ILE A CA 1
ATOM 1901 C C . ILE A 1 228 ? -23.815 2.376 -1.380 1.00 84.62 228 ILE A C 1
ATOM 1903 O O . ILE A 1 228 ? -23.325 3.424 -1.796 1.00 84.62 228 ILE A O 1
ATOM 1907 N N . GLN A 1 229 ? -25.057 2.331 -0.893 1.00 82.94 229 GLN A N 1
ATOM 1908 C CA . GLN A 1 229 ? -25.928 3.510 -0.828 1.00 82.94 229 GLN A CA 1
ATOM 1909 C C . GLN A 1 229 ? -25.349 4.602 0.080 1.00 82.94 229 GLN A C 1
ATOM 1911 O O . GLN A 1 229 ? -25.361 5.777 -0.295 1.00 82.94 229 GLN A O 1
ATOM 1916 N N . ILE A 1 230 ? -24.784 4.243 1.237 1.00 76.94 230 ILE A N 1
ATOM 1917 C CA . ILE A 1 230 ? -24.092 5.191 2.124 1.00 76.94 230 ILE A CA 1
ATOM 1918 C C . ILE A 1 230 ? -22.855 5.769 1.441 1.00 76.94 230 ILE A C 1
ATOM 1920 O O . ILE A 1 230 ? -22.603 6.969 1.542 1.00 76.94 230 ILE A O 1
ATOM 1924 N N . PHE A 1 231 ? -22.099 4.943 0.717 1.00 74.19 231 PHE A N 1
ATOM 1925 C CA . PHE A 1 231 ? -20.918 5.405 -0.007 1.00 74.19 231 PHE A CA 1
ATOM 1926 C C . PHE A 1 231 ? -21.274 6.392 -1.130 1.00 74.19 231 PHE A C 1
ATOM 1928 O O . PHE A 1 231 ? -20.605 7.407 -1.290 1.00 74.19 231 PHE A O 1
ATOM 1935 N N . ILE A 1 232 ? -22.352 6.134 -1.876 1.00 80.81 232 ILE A N 1
ATOM 1936 C CA . ILE A 1 232 ? -22.823 7.012 -2.959 1.00 80.81 232 ILE A CA 1
ATOM 1937 C C . ILE A 1 232 ? -23.437 8.308 -2.404 1.00 80.81 232 ILE A C 1
ATOM 1939 O O . ILE A 1 232 ? -23.241 9.378 -2.976 1.00 80.81 232 ILE A O 1
ATOM 1943 N N . SER A 1 233 ? -24.177 8.228 -1.295 1.00 73.56 233 SER A N 1
ATOM 1944 C CA . SER A 1 233 ? -24.865 9.379 -0.687 1.00 73.56 233 SER A CA 1
ATOM 1945 C C . SER A 1 233 ? -23.958 10.292 0.146 1.00 73.56 233 SER A C 1
ATOM 1947 O O . SER A 1 233 ? -24.342 11.431 0.410 1.00 73.56 233 SER A O 1
ATOM 1949 N N . ASN A 1 234 ? -22.751 9.845 0.512 1.00 58.84 234 ASN A N 1
ATOM 1950 C CA . ASN A 1 234 ? -21.709 10.680 1.113 1.00 58.84 234 ASN A CA 1
ATOM 1951 C C . ASN A 1 234 ? -20.635 11.063 0.074 1.00 58.84 234 ASN A C 1
ATOM 1953 O O . ASN A 1 234 ? -19.570 10.445 0.038 1.00 58.84 234 ASN A O 1
ATOM 1957 N N . PRO A 1 235 ? -20.818 12.143 -0.711 1.00 48.66 235 PRO A N 1
ATOM 1958 C CA . PRO A 1 235 ? -19.799 12.635 -1.641 1.00 48.66 235 PRO A CA 1
ATOM 1959 C C . PRO A 1 235 ? -18.612 13.337 -0.945 1.00 48.66 235 PRO A C 1
ATOM 1961 O O . PRO A 1 235 ? -17.848 14.039 -1.594 1.00 48.66 235 PRO A O 1
ATOM 1964 N N . LEU A 1 236 ? -18.412 13.159 0.369 1.00 44.38 236 LEU A N 1
ATOM 1965 C CA . LEU A 1 236 ? -17.310 13.770 1.137 1.00 44.38 236 LEU A CA 1
ATOM 1966 C C . LEU A 1 236 ? -15.954 13.056 0.969 1.00 44.38 236 LEU A C 1
ATOM 1968 O O . LEU A 1 236 ? -15.005 13.324 1.708 1.00 44.38 236 LEU A O 1
ATOM 1972 N N . ILE A 1 237 ? -15.839 12.161 -0.009 1.00 42.22 237 ILE A N 1
ATOM 1973 C CA . ILE A 1 237 ? -14.554 11.687 -0.516 1.00 42.22 237 ILE A CA 1
ATOM 1974 C C . ILE A 1 237 ? -14.359 12.391 -1.855 1.00 42.22 237 ILE A C 1
ATOM 1976 O O . ILE A 1 237 ? -14.766 11.886 -2.898 1.00 42.22 237 ILE A O 1
ATOM 1980 N N . ASP A 1 238 ? -13.772 13.588 -1.801 1.00 31.14 238 ASP A N 1
ATOM 1981 C CA . ASP A 1 238 ? -13.302 14.311 -2.977 1.00 31.14 238 ASP A CA 1
ATOM 1982 C C . ASP A 1 238 ? -12.439 13.380 -3.843 1.00 31.14 238 ASP A C 1
ATOM 1984 O O . ASP A 1 238 ? -11.251 13.174 -3.596 1.00 31.14 238 ASP A O 1
ATOM 1988 N N . PHE A 1 239 ? -13.026 12.880 -4.928 1.00 30.08 239 PHE A N 1
ATOM 1989 C CA . PHE A 1 239 ? -12.315 12.623 -6.174 1.00 30.08 239 PHE A CA 1
ATOM 1990 C C . PHE A 1 239 ? -12.076 13.964 -6.890 1.00 30.08 239 PHE A C 1
ATOM 1992 O O . PHE A 1 239 ? -12.400 14.129 -8.065 1.00 30.08 239 PHE A O 1
ATOM 1999 N N . GLN A 1 240 ? -11.464 14.943 -6.217 1.00 29.44 240 GLN A N 1
ATOM 2000 C CA . GLN A 1 240 ? -10.797 16.035 -6.925 1.00 29.44 240 GLN A CA 1
ATOM 2001 C C . GLN A 1 240 ? -9.452 15.520 -7.441 1.00 29.44 240 GLN A C 1
ATOM 2003 O O . GLN A 1 240 ? -8.406 15.792 -6.865 1.00 29.44 240 GLN A O 1
ATOM 2008 N N . ASN A 1 241 ? -9.515 14.680 -8.482 1.00 28.62 241 ASN A N 1
ATOM 2009 C CA . ASN A 1 241 ? -8.479 14.519 -9.510 1.00 28.62 241 ASN A CA 1
ATOM 2010 C C . ASN A 1 241 ? -8.917 13.561 -10.633 1.00 28.62 241 ASN A C 1
ATOM 2012 O O . ASN A 1 241 ? -8.146 12.714 -11.064 1.00 28.62 241 ASN A O 1
ATOM 2016 N N . ASN A 1 242 ? -10.145 13.693 -11.146 1.00 27.66 242 ASN A N 1
ATOM 2017 C CA . ASN A 1 242 ? -10.544 13.028 -12.394 1.00 27.66 242 ASN A CA 1
ATOM 2018 C C . ASN A 1 242 ? -11.294 13.980 -13.341 1.00 27.66 242 ASN A C 1
ATOM 2020 O O . ASN A 1 242 ? -12.330 13.641 -13.899 1.00 27.66 242 ASN A O 1
ATOM 2024 N N . ASN A 1 243 ? -10.716 15.155 -13.603 1.00 26.75 243 ASN A N 1
ATOM 2025 C CA . ASN A 1 243 ? -10.998 15.893 -14.838 1.00 26.75 243 ASN A CA 1
ATOM 2026 C C . ASN A 1 243 ? -10.102 15.359 -15.963 1.00 26.75 243 ASN A C 1
ATOM 2028 O O . ASN A 1 243 ? -9.184 16.046 -16.391 1.00 26.75 24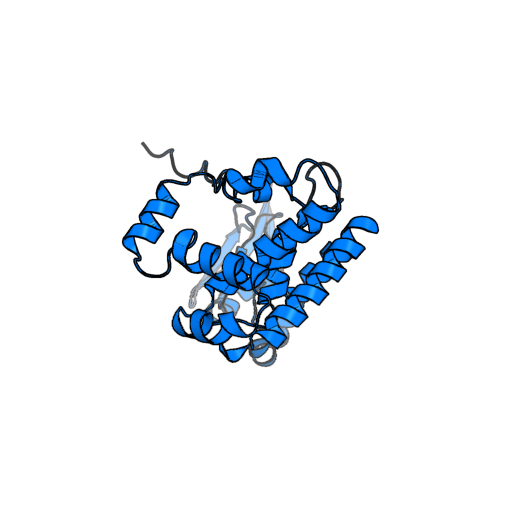3 ASN A O 1
ATOM 2032 N N . LEU A 1 244 ? -10.327 14.120 -16.413 1.00 29.27 244 LEU A N 1
ATOM 2033 C CA . LEU A 1 244 ? -9.683 13.590 -17.629 1.00 29.27 244 LEU A CA 1
ATOM 2034 C C . LEU A 1 244 ? -10.549 12.597 -18.430 1.00 29.27 244 LEU A C 1
ATOM 2036 O O . LEU A 1 244 ? -10.087 12.082 -19.442 1.00 29.27 244 LEU A O 1
ATOM 2040 N N . PHE A 1 245 ? -11.813 12.369 -18.053 1.00 28.42 245 PHE A N 1
ATOM 2041 C CA . PHE A 1 245 ? -12.720 11.480 -18.795 1.00 28.42 245 PHE A CA 1
ATOM 2042 C C . PHE A 1 245 ? -14.054 12.139 -19.165 1.00 28.42 245 PHE A C 1
ATOM 2044 O O . PHE A 1 245 ? -15.105 11.541 -18.993 1.00 28.42 245 PHE A O 1
ATOM 2051 N N . THR A 1 246 ? -14.028 13.350 -19.720 1.00 28.08 246 THR A N 1
ATOM 2052 C CA . THR A 1 246 ? -15.167 13.895 -20.486 1.00 28.08 246 THR A CA 1
ATOM 2053 C C . THR A 1 246 ? -14.666 14.874 -21.545 1.00 28.08 246 THR A C 1
ATOM 2055 O O . THR A 1 246 ? -14.755 16.088 -21.380 1.00 28.08 246 THR A O 1
ATOM 2058 N N . THR A 1 247 ? -14.090 14.358 -22.631 1.00 30.05 247 THR A N 1
ATOM 2059 C CA . THR A 1 247 ? -14.036 15.072 -23.923 1.00 30.05 247 THR A CA 1
ATOM 2060 C C . THR A 1 247 ? -13.789 14.080 -25.058 1.00 30.05 247 THR A C 1
ATOM 2062 O O . THR A 1 247 ? -12.732 14.054 -25.673 1.00 30.05 247 THR A O 1
ATOM 2065 N N . ILE A 1 248 ? -14.777 13.218 -25.304 1.00 33.72 248 ILE A N 1
ATOM 2066 C CA . ILE A 1 248 ? -15.033 12.667 -26.639 1.00 33.72 248 ILE A CA 1
ATOM 2067 C C . ILE A 1 248 ? -16.554 12.687 -26.817 1.00 33.72 248 ILE A C 1
ATOM 2069 O O . ILE A 1 248 ? -17.255 11.769 -26.393 1.00 33.72 248 ILE A O 1
ATOM 2073 N N . GLN A 1 249 ? -17.041 13.784 -27.386 1.00 30.64 249 GLN A N 1
ATOM 2074 C CA . GLN A 1 249 ? -18.197 13.816 -28.275 1.00 30.64 249 GLN A CA 1
ATOM 2075 C C . GLN A 1 249 ? -17.775 14.605 -29.507 1.00 30.64 249 GLN A C 1
ATOM 2077 O O . GLN A 1 249 ? -17.060 15.616 -29.316 1.00 30.64 249 GLN A O 1
#

Secondary structure (DSSP, 8-state):
-TT---EEEES-GGGTTTTHHHHTT--EEEEETTEEEEEEEEEETTEEEEEEE-TT--EEEE--TTTGGGS-HHHHTTS------HHHHHHHHHHTS-HHHHHHHHHHHHHHHHHHHHH-GGGBTT--TTHHHHHHHTTEEE-SSSS-EEE-HHHHHHHS-HHHHHHHTT-HHHHHHHHHHHHHHHHHTTB-HHHHHHHGGGS-HHHHHHHHHIIIIIS--S-HHHHHHHHHH---S--TT-TTS----

Foldseek 3Di:
DQVLDEDEAEPCPVQCVQCVFVLQVVWDWDDDDPDIWIWTWGDDPPDIDIDTDDPNYHYHYDDDPVCVVVDDPVSVVSDDDDDDDLVNVLVVLLVLADPVVNVLLVVLVVVVVVVCVLLDVVQFAPDDPNLLSVLSVVQWDQDPVDNGIDGPLPLLLVVDPPVLNVVQPPDPVSSSVSSSVSSVLVRCLRGDPVSLVVSLVVDDPVVSVVSCCSPPPVDDDDDPVVVVVVVVVPPSPDPVPPPPPPPDD

Sequence (249 aa):
METGKTILMVNTGRIHGSLYDVFNQNFSIMATGDMRKIFSKVAIGPKTIDVIVHEDFQCIVHIKRSEFKDIPAPFLSRFQKYSLSVNDFYRIQFEQLSIKEQIIMKNIEEKLQTFIQHFGRQYFYGLNDNTLYSCLLSFIKKNENEQNYFLNIHQYYTQLNIKSKSFIEQNSSDIQLCILRSVISKLIQLVSPESIILKLPTFEDKIARWLCTNYFQQQEHFHIENFIQIFISNPLIDFQNNNLFTTIQ